Protein AF-T0YV31-F1 (afdb_monomer)

Nearest PDB structures (foldseek):
  4ohc-assembly1_D  TM=2.963E-01  e=5.142E+00  Burkholderia cenocepacia J2315

Mean predicted aligned error: 9.08 Å

Foldseek 3Di:
DCPDDDPLVVVLVVQQDPPDDPVDPDDDPFDPVDPVRVQVVQQSVLSSLVSSLVVCPPDDDDDPVVLVNVLSCLQSVQQWDQDPVRGIDGDPDGDLQRQPDPVDRQWDWADPDPVDIDIGKDKDFDADPVVRDTPDIDIHHRSDQPLPCLCVRCVVLCVLLVNDPDPDDRDPDPPDAAEDEAEQSNPDPVNVVSCVVSSHHYNYDHDDFDDPDQADGPVQWDQDPPQQWIAHVLRDIFGWDQDPVGTDTQCFPVLCPDPCQVRHDPDPRGHD

InterPro domains:
  IPR002559 Transposase IS4-like domain [PF01609] (102-201)

Secondary structure (DSSP, 8-state):
-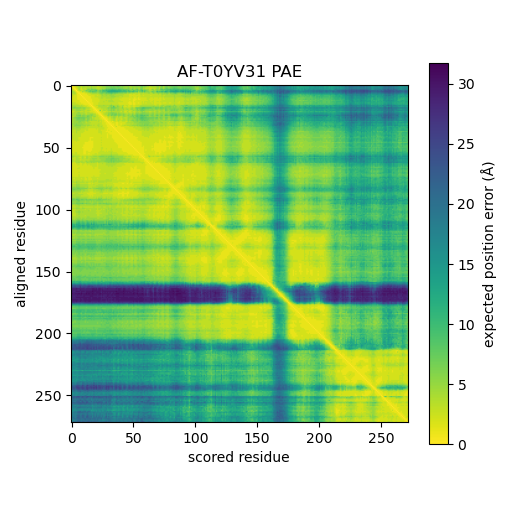TT--HHHHHHHHHT--S---TT--PPP-S-SS-HHHHHHHHHHHHHHHHHHHHHHTT----HHHHHHHHHHHHHHHHHEEE-TTS-EEE-SS--TT----SS-TT-EEEEEETTEEEEEEEEEEEE-TTT--EEEEEEEETTS-GGGGTTGGGHHHHHHTT-S---PPPP---S---EEEE-TTT--HHHHHHHHHTT-EEEEPPPPP--STTSPPGGGSEEETTTTEEE-TT--EEE-EEETTEEE---GGGGTT-TTHHHH-S-TT---

Structure (mmCIF, N/CA/C/O backbone):
data_AF-T0YV31-F1
#
_entry.id   AF-T0YV31-F1
#
loop_
_atom_site.group_PDB
_atom_site.id
_atom_site.type_symbol
_atom_site.label_atom_id
_atom_site.label_alt_id
_atom_site.label_comp_id
_atom_site.label_asym_id
_atom_site.label_entity_id
_atom_site.label_seq_id
_atom_site.pdbx_PDB_ins_code
_atom_site.Cartn_x
_atom_site.Cartn_y
_atom_site.Cartn_z
_atom_site.occupancy
_atom_site.B_iso_or_equiv
_atom_site.auth_seq_id
_atom_site.auth_comp_id
_atom_site.auth_asym_id
_atom_site.auth_atom_id
_atom_site.pdbx_PDB_model_num
ATOM 1 N N . MET A 1 1 ? -12.327 6.108 22.443 1.00 84.62 1 MET A N 1
ATOM 2 C CA . MET A 1 1 ? -12.637 6.638 23.791 1.00 84.62 1 MET A CA 1
ATOM 3 C C . MET A 1 1 ? -11.663 7.686 24.322 1.00 84.62 1 MET A C 1
ATOM 5 O O . MET A 1 1 ? -12.128 8.584 24.998 1.00 84.62 1 MET A O 1
ATOM 9 N N . LYS A 1 2 ? -10.353 7.633 24.034 1.00 85.31 2 LYS A N 1
ATOM 10 C CA . LYS A 1 2 ? -9.374 8.599 24.590 1.00 85.31 2 LYS A CA 1
ATOM 11 C C . LYS A 1 2 ? -9.388 10.010 23.980 1.00 85.31 2 LYS A C 1
ATOM 13 O O . LYS A 1 2 ? -8.787 10.907 24.548 1.00 85.31 2 LYS A O 1
ATOM 18 N N . VAL A 1 3 ? -10.003 10.169 22.810 1.00 87.06 3 VAL A N 1
ATOM 19 C CA . VAL A 1 3 ? -9.949 11.401 21.999 1.00 87.06 3 VAL A CA 1
ATOM 20 C C . VAL A 1 3 ? -11.333 11.984 21.707 1.00 87.06 3 VAL A C 1
ATOM 22 O O . VAL A 1 3 ? -11.455 12.864 20.864 1.00 87.06 3 VAL A O 1
ATOM 25 N N . VAL A 1 4 ? -12.380 11.422 22.321 1.00 85.44 4 VAL A N 1
ATOM 26 C CA . VAL A 1 4 ? -13.774 11.817 22.093 1.00 85.44 4 VAL A CA 1
ATOM 27 C C . VAL A 1 4 ? -14.337 12.349 23.401 1.00 85.44 4 VAL A C 1
ATOM 29 O O . VAL A 1 4 ? -14.264 11.659 24.420 1.00 85.44 4 VAL A O 1
ATOM 32 N N . ASP A 1 5 ? -14.965 13.521 23.330 1.00 82.00 5 ASP A N 1
ATOM 33 C CA . ASP A 1 5 ? -15.446 14.267 24.489 1.00 82.00 5 ASP A CA 1
ATOM 34 C C . ASP A 1 5 ? -16.948 14.582 24.350 1.00 82.00 5 ASP A C 1
ATOM 36 O O . ASP A 1 5 ? -17.528 14.505 23.262 1.00 82.00 5 ASP A O 1
ATOM 40 N N . GLY A 1 6 ? -17.588 14.962 25.459 1.00 86.62 6 GLY A N 1
ATOM 41 C CA . GLY A 1 6 ? -18.975 15.440 25.472 1.00 86.62 6 GLY A CA 1
ATOM 42 C C . GLY A 1 6 ? -20.006 14.407 24.998 1.00 86.62 6 GLY A C 1
ATOM 43 O O . GLY A 1 6 ? -19.853 13.207 25.226 1.00 86.62 6 GLY A O 1
ATOM 44 N N . ALA A 1 7 ? -21.060 14.885 24.328 1.00 86.62 7 ALA A N 1
ATOM 45 C CA . ALA A 1 7 ? -22.212 14.072 23.920 1.00 86.62 7 ALA A CA 1
ATOM 46 C C . ALA A 1 7 ? -21.833 12.880 23.021 1.00 86.62 7 ALA A C 1
ATOM 48 O O . ALA A 1 7 ? -22.345 11.780 23.199 1.00 86.62 7 ALA A O 1
ATOM 49 N N . VAL A 1 8 ? -20.867 13.054 22.111 1.00 87.38 8 VAL A N 1
ATOM 50 C CA . VAL A 1 8 ? -20.418 11.966 21.224 1.00 87.38 8 VAL A CA 1
ATOM 51 C C . VAL A 1 8 ? -19.756 10.840 22.024 1.00 87.38 8 VAL A C 1
ATOM 53 O O . VAL A 1 8 ? -19.911 9.669 21.690 1.00 87.38 8 VAL A O 1
ATOM 56 N N . ALA A 1 9 ? -19.046 11.162 23.109 1.00 90.81 9 ALA A N 1
ATOM 57 C CA . ALA A 1 9 ? -18.446 10.147 23.969 1.00 90.81 9 ALA A CA 1
ATOM 58 C C . ALA A 1 9 ? -19.508 9.339 24.729 1.00 90.81 9 ALA A C 1
ATOM 60 O O . ALA A 1 9 ? -19.332 8.142 24.941 1.00 90.81 9 ALA A O 1
ATOM 61 N N . GLU A 1 10 ? -20.600 9.975 25.156 1.00 91.44 10 GLU A N 1
ATOM 62 C CA . GLU A 1 10 ? -21.731 9.299 25.805 1.00 91.44 10 GLU A CA 1
ATOM 63 C C . GLU A 1 10 ? -22.467 8.380 24.829 1.00 91.44 10 GLU A C 1
ATOM 65 O O . GLU A 1 10 ? -22.689 7.212 25.141 1.00 91.44 10 GLU A O 1
ATOM 70 N N . GLU A 1 11 ? -22.747 8.872 23.623 1.00 93.50 11 GLU A N 1
ATOM 71 C CA . GLU A 1 11 ? -23.355 8.093 22.543 1.00 93.50 11 GLU A CA 1
ATOM 72 C C . GLU A 1 11 ? -22.514 6.866 22.171 1.00 93.50 11 GLU A C 1
ATOM 74 O O . GLU A 1 11 ? -23.041 5.758 22.082 1.00 93.50 11 GLU A O 1
ATOM 79 N N . LEU A 1 12 ? -21.195 7.032 22.021 1.00 93.75 12 LEU A N 1
ATOM 80 C CA . LEU A 1 12 ? -20.300 5.907 21.752 1.00 93.75 12 LEU A CA 1
ATOM 81 C C . LEU A 1 12 ? -20.275 4.906 22.907 1.00 93.75 12 LEU A C 1
ATOM 83 O O . LEU A 1 12 ? -20.236 3.709 22.661 1.00 93.75 12 LEU A O 1
ATOM 87 N N . ARG A 1 13 ? -20.294 5.357 24.169 1.00 92.88 13 ARG A N 1
ATOM 88 C CA . ARG A 1 13 ? -20.314 4.432 25.316 1.00 92.88 13 ARG A CA 1
ATOM 89 C C . ARG A 1 13 ? -21.614 3.639 25.373 1.00 92.88 13 ARG A C 1
ATOM 91 O O . ARG A 1 13 ? -21.579 2.478 25.756 1.00 92.88 13 ARG A O 1
ATOM 98 N N . ALA A 1 14 ? -22.730 4.245 24.974 1.00 94.12 14 ALA A N 1
ATOM 99 C CA . ALA A 1 14 ? -24.038 3.602 24.988 1.00 94.12 14 ALA A CA 1
ATOM 100 C C . ALA A 1 14 ? -24.157 2.427 24.001 1.00 94.12 14 ALA A C 1
ATOM 102 O O . ALA A 1 14 ? -25.005 1.562 24.203 1.00 94.12 14 ALA A O 1
ATOM 103 N N . VAL A 1 15 ? -23.321 2.382 22.955 1.00 95.62 15 VAL A N 1
ATOM 104 C CA . VAL A 1 15 ? -23.324 1.288 21.968 1.00 95.62 15 VAL A CA 1
ATOM 105 C C . VAL A 1 15 ? -22.307 0.181 22.256 1.00 95.62 15 VAL A C 1
ATOM 107 O O . VAL A 1 15 ? -22.303 -0.825 21.553 1.00 95.62 15 VAL A O 1
ATOM 110 N N . LEU A 1 16 ? -21.458 0.336 23.278 1.00 95.25 16 LEU A N 1
ATOM 111 C CA . LEU A 1 16 ? -20.516 -0.704 23.690 1.00 95.25 16 LEU A CA 1
ATOM 112 C C . LEU A 1 16 ? -21.216 -1.741 24.569 1.00 95.25 16 LEU A C 1
ATOM 114 O O . LEU A 1 16 ? -21.712 -1.416 25.648 1.00 95.25 16 LEU A O 1
ATOM 118 N N . ALA A 1 17 ? -21.216 -2.995 24.132 1.00 93.25 17 ALA A N 1
ATOM 119 C CA . ALA A 1 17 ? -21.897 -4.092 24.811 1.00 93.25 17 ALA A CA 1
ATOM 120 C C . ALA A 1 17 ? -20.941 -5.019 25.578 1.00 93.25 17 ALA A C 1
ATOM 122 O O . ALA A 1 17 ? -21.387 -5.742 26.468 1.00 93.25 17 ALA A O 1
ATOM 123 N N . SER A 1 18 ? -19.639 -5.001 25.271 1.00 89.06 18 SER A N 1
ATOM 124 C CA . SER A 1 18 ? -18.652 -5.891 25.910 1.00 89.06 18 SER A CA 1
ATOM 125 C C . SER A 1 18 ? -18.440 -5.637 27.408 1.00 89.06 18 SER A C 1
ATOM 127 O O . SER A 1 18 ? -18.001 -6.531 28.128 1.00 89.06 18 SER A O 1
ATOM 129 N N . GLY A 1 19 ? -18.724 -4.418 27.882 1.00 83.12 19 GLY A N 1
ATO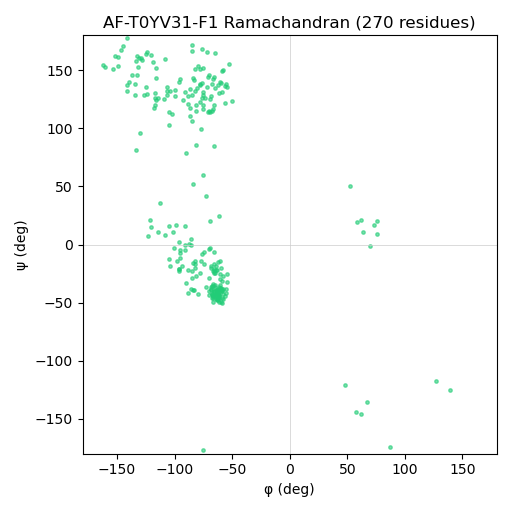M 130 C CA . GLY A 1 19 ? -18.374 -3.973 29.235 1.00 83.12 19 GLY A CA 1
ATOM 131 C C . GLY A 1 19 ? -16.890 -3.629 29.415 1.00 83.12 19 GLY A C 1
ATOM 132 O O . GLY A 1 19 ? -16.450 -3.398 30.541 1.00 83.12 19 GLY A O 1
ATOM 133 N N . ASP A 1 20 ? -16.118 -3.578 28.328 1.00 85.69 20 ASP A N 1
ATOM 134 C CA . ASP A 1 20 ? -14.692 -3.289 28.381 1.00 85.69 20 ASP A CA 1
ATOM 135 C C . ASP A 1 20 ? -14.377 -1.809 28.620 1.00 85.69 20 ASP A C 1
ATOM 137 O O . ASP A 1 20 ? -14.959 -0.900 28.022 1.00 85.69 20 ASP A O 1
ATOM 141 N N . ASP A 1 21 ? -13.369 -1.561 29.458 1.00 86.38 21 ASP A N 1
ATOM 142 C CA . ASP A 1 21 ? -12.830 -0.220 29.663 1.00 86.38 21 ASP A CA 1
ATOM 143 C C . ASP A 1 21 ? -11.845 0.156 28.545 1.00 86.38 21 ASP A C 1
ATOM 145 O O . ASP A 1 21 ? -10.624 0.030 28.673 1.00 86.38 21 ASP A O 1
ATOM 149 N N . TYR A 1 22 ? -12.381 0.672 27.439 1.00 88.12 22 TYR A N 1
ATOM 150 C CA . TYR A 1 22 ? -11.588 1.179 26.313 1.00 88.12 22 TYR A CA 1
ATOM 151 C C . TYR A 1 22 ? -10.813 2.476 26.607 1.00 88.12 22 TYR A C 1
ATOM 153 O O . TYR A 1 22 ? -10.101 2.977 25.725 1.00 88.12 22 TYR A O 1
ATOM 161 N N . ALA A 1 23 ? -10.950 3.075 27.795 1.00 85.12 23 ALA A N 1
ATOM 162 C CA . ALA A 1 23 ? -10.062 4.153 28.226 1.00 85.12 23 ALA A CA 1
ATOM 163 C C . ALA A 1 23 ? -8.745 3.597 28.797 1.00 85.12 23 ALA A C 1
ATOM 165 O O . ALA A 1 23 ? -7.700 4.246 28.676 1.00 85.12 23 ALA A O 1
ATOM 166 N N . SER A 1 24 ? -8.767 2.380 29.341 1.00 85.94 24 SER A N 1
ATOM 167 C CA . SER A 1 24 ? -7.592 1.688 29.860 1.00 85.94 24 SER A CA 1
ATOM 168 C C . SER A 1 24 ? -6.697 1.123 28.750 1.00 85.94 24 SER A C 1
ATOM 170 O O . SER A 1 24 ? -7.134 0.802 27.647 1.00 85.94 24 SER A O 1
ATOM 172 N N . SER A 1 25 ? -5.399 1.007 29.037 1.00 82.19 25 SER A N 1
ATOM 173 C CA . SER A 1 25 ? -4.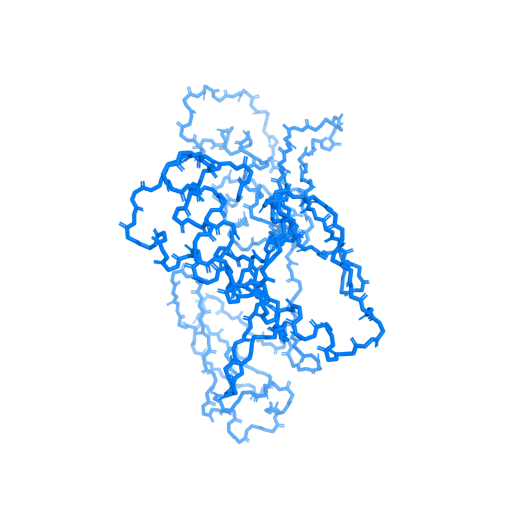430 0.256 28.222 1.00 82.19 25 SER A CA 1
ATOM 174 C C . SER A 1 25 ? -4.098 -1.115 28.818 1.00 82.19 25 SER A C 1
ATOM 176 O O . SER A 1 25 ? -3.128 -1.748 28.401 1.00 82.19 25 SER A O 1
ATOM 178 N N . ALA A 1 26 ? -4.848 -1.558 29.829 1.00 86.75 26 ALA A N 1
ATOM 179 C CA . ALA A 1 26 ? -4.653 -2.863 30.441 1.00 86.75 26 ALA A CA 1
ATOM 180 C C . ALA A 1 26 ? -4.979 -3.991 29.452 1.00 86.75 26 ALA A C 1
ATOM 182 O O . ALA A 1 26 ? -5.903 -3.899 28.643 1.00 86.75 26 ALA A O 1
ATOM 183 N N . LYS A 1 27 ? -4.219 -5.085 29.539 1.00 85.69 27 LYS A N 1
ATOM 184 C CA . LYS A 1 27 ? -4.480 -6.284 28.741 1.00 85.69 27 LYS A CA 1
ATOM 185 C C . LYS A 1 27 ? -5.804 -6.928 29.194 1.00 85.69 27 LYS A C 1
ATOM 187 O O . LYS A 1 27 ? -6.011 -7.037 30.407 1.00 85.69 27 LYS A O 1
ATOM 192 N N . PRO A 1 28 ? -6.664 -7.400 28.271 1.00 89.00 28 PRO A N 1
ATOM 193 C CA . PRO A 1 28 ? -7.861 -8.156 28.632 1.00 89.00 28 PRO A CA 1
ATOM 194 C C . PRO A 1 28 ? -7.522 -9.368 29.507 1.00 89.00 28 PRO A C 1
ATOM 196 O O . PRO A 1 28 ? -6.552 -10.086 29.239 1.00 89.00 28 PRO A O 1
ATOM 199 N N . GLN A 1 29 ? -8.315 -9.574 30.558 1.00 89.81 29 GLN A N 1
ATOM 200 C CA . GLN A 1 29 ? -8.154 -10.676 31.507 1.00 89.81 29 GLN A CA 1
ATOM 201 C C . GLN A 1 29 ? -8.971 -11.883 31.031 1.00 89.81 29 GLN A C 1
ATOM 203 O O . GLN A 1 29 ? -10.075 -12.120 31.508 1.00 89.81 29 GLN A O 1
ATOM 208 N N . ILE A 1 30 ? -8.430 -12.608 30.051 1.00 93.00 30 ILE A N 1
ATOM 209 C CA . ILE A 1 30 ? -8.977 -13.875 29.547 1.00 93.00 30 ILE A CA 1
ATOM 210 C C . ILE A 1 30 ? -7.947 -14.996 29.712 1.00 93.00 30 ILE A C 1
ATOM 212 O O . ILE A 1 30 ? -6.753 -14.718 29.867 1.00 93.00 30 ILE A O 1
ATOM 216 N N . ASP A 1 31 ? -8.399 -16.246 29.631 1.00 93.69 31 ASP A N 1
ATOM 217 C CA . ASP A 1 31 ? -7.498 -17.373 29.405 1.00 93.69 31 ASP A CA 1
ATOM 218 C C . ASP A 1 31 ? -6.968 -17.304 27.962 1.00 93.69 31 ASP A C 1
ATOM 220 O O . ASP A 1 31 ? -7.729 -17.361 26.998 1.00 93.69 31 ASP A O 1
ATOM 224 N N . TRP A 1 32 ? -5.659 -17.098 27.810 1.00 92.69 32 TRP A N 1
ATOM 225 C CA . TRP A 1 32 ? -5.018 -16.945 26.500 1.00 92.69 32 TRP A CA 1
ATOM 226 C C . TRP A 1 32 ? -4.681 -18.282 25.837 1.00 92.69 32 TRP A C 1
ATOM 228 O O . TRP A 1 32 ? -4.430 -18.299 24.627 1.00 92.69 32 TRP A O 1
ATOM 238 N N . ASP A 1 33 ? -4.684 -19.375 26.599 1.00 95.25 33 ASP A N 1
ATOM 239 C CA . ASP A 1 33 ? -4.471 -20.721 26.069 1.00 95.25 33 ASP A CA 1
ATOM 240 C C . ASP A 1 33 ? -5.787 -21.315 25.537 1.00 95.25 33 ASP A C 1
ATOM 242 O O . ASP A 1 33 ? -5.774 -22.130 24.609 1.00 95.25 33 ASP A O 1
ATOM 246 N N . ASP A 1 34 ? -6.931 -20.823 26.018 1.00 96.88 34 ASP A N 1
ATOM 247 C CA . ASP A 1 34 ? -8.252 -21.171 25.501 1.00 96.88 34 ASP A CA 1
ATOM 248 C C . ASP A 1 34 ? -8.535 -20.503 24.138 1.00 96.88 34 ASP A C 1
ATOM 250 O O . ASP A 1 34 ? -8.403 -19.292 23.935 1.00 96.88 34 ASP A O 1
ATOM 254 N N . ALA A 1 35 ? -8.892 -21.317 23.143 1.00 95.00 35 ALA A N 1
ATOM 255 C CA . ALA A 1 35 ? -9.275 -20.844 21.817 1.00 95.00 35 ALA A CA 1
ATOM 256 C C . ALA A 1 35 ? -10.660 -20.184 21.813 1.00 95.00 35 ALA A C 1
ATOM 258 O O . ALA A 1 35 ? -10.834 -19.178 21.123 1.00 95.00 35 ALA A O 1
ATOM 259 N N . GLU A 1 36 ? -11.611 -20.698 22.595 1.00 95.62 36 GLU A N 1
ATOM 260 C CA . GLU A 1 36 ? -12.973 -20.161 22.661 1.00 95.62 36 GLU A CA 1
ATOM 261 C C . GLU A 1 36 ? -12.982 -18.794 23.351 1.00 95.62 36 GLU A C 1
ATOM 263 O O . GLU A 1 36 ? -13.569 -17.850 22.823 1.00 95.62 36 GLU A O 1
ATOM 268 N N . ALA A 1 37 ? -12.244 -18.631 24.456 1.00 95.62 37 ALA A N 1
ATOM 269 C CA . ALA A 1 37 ? -12.079 -17.331 25.111 1.00 95.62 37 ALA A CA 1
ATOM 270 C C . ALA A 1 37 ? -11.454 -16.267 24.189 1.00 95.62 37 ALA A C 1
ATOM 272 O O . ALA A 1 37 ? -11.875 -15.106 24.195 1.00 95.62 37 ALA A O 1
ATOM 273 N N . ARG A 1 38 ? -10.462 -16.645 23.370 1.00 95.62 38 ARG A N 1
ATOM 274 C CA . ARG A 1 38 ? -9.857 -15.736 22.383 1.00 95.62 38 ARG A CA 1
ATOM 275 C C . ARG A 1 38 ? -10.827 -15.373 21.263 1.00 95.62 38 ARG A C 1
ATOM 277 O O . ARG A 1 38 ? -10.875 -14.204 20.886 1.00 95.62 38 ARG A O 1
ATOM 284 N N . GLU A 1 39 ? -11.588 -16.335 20.744 1.00 96.06 39 GLU A N 1
ATOM 285 C CA . GLU A 1 39 ? -12.607 -16.078 19.718 1.00 96.06 39 GLU A CA 1
ATOM 286 C C . GLU A 1 39 ? -13.706 -15.154 20.255 1.00 96.06 39 GLU A C 1
ATOM 288 O O . GLU A 1 39 ? -14.003 -14.138 19.630 1.00 96.06 39 GLU A O 1
ATOM 293 N N . ALA A 1 40 ? -14.221 -15.425 21.456 1.00 95.44 40 ALA A N 1
ATOM 294 C CA . ALA A 1 40 ? -15.224 -14.588 22.110 1.00 95.44 40 ALA A CA 1
ATOM 295 C C . ALA A 1 40 ? -14.730 -13.149 22.345 1.00 95.44 40 ALA A C 1
ATOM 297 O O . ALA A 1 40 ? -15.496 -12.199 22.181 1.00 95.44 40 ALA A O 1
ATOM 298 N N . LEU A 1 41 ? -13.448 -12.970 22.691 1.00 95.50 41 LEU A N 1
ATOM 299 C CA . LEU A 1 41 ? -12.840 -11.644 22.820 1.00 95.50 41 LEU A CA 1
ATOM 300 C C . LEU A 1 41 ? -12.744 -10.922 21.469 1.00 95.50 41 LEU A C 1
ATOM 302 O O . LEU A 1 41 ? -13.035 -9.732 21.395 1.00 95.50 41 LEU A O 1
ATOM 306 N N . VAL A 1 42 ? -12.311 -11.602 20.405 1.00 96.00 42 VAL A N 1
ATOM 307 C CA . VAL A 1 42 ? -12.238 -10.988 19.067 1.00 96.00 42 VAL A CA 1
ATOM 308 C C . VAL A 1 42 ? -13.630 -10.569 18.601 1.00 96.00 42 VAL A C 1
ATOM 310 O O . VAL A 1 42 ? -13.802 -9.435 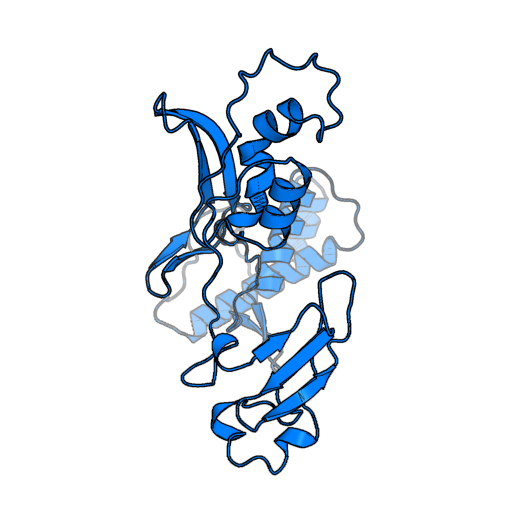18.153 1.00 96.00 42 VAL A O 1
ATOM 313 N N . ASP A 1 43 ? -14.619 -11.444 18.766 1.00 97.38 43 ASP A N 1
ATOM 314 C CA . ASP A 1 43 ? -16.000 -11.198 18.366 1.00 97.38 43 ASP A CA 1
ATOM 315 C C . ASP A 1 43 ? -16.635 -10.020 19.121 1.00 97.38 43 ASP A C 1
ATOM 317 O O . ASP A 1 43 ? -17.196 -9.114 18.499 1.00 97.38 43 ASP A O 1
ATOM 321 N N . SER A 1 44 ? -16.494 -9.966 20.450 1.00 96.50 44 SER A N 1
ATOM 322 C CA . SER A 1 44 ? -17.057 -8.872 21.252 1.00 96.50 44 SER A CA 1
ATOM 323 C C . SER A 1 44 ? -16.439 -7.516 20.900 1.00 96.50 44 SER A C 1
ATOM 325 O O . SER A 1 44 ? -17.155 -6.524 20.747 1.00 96.50 44 SER A O 1
ATOM 327 N N . ARG A 1 45 ? -15.118 -7.472 20.679 1.00 95.81 45 ARG A N 1
ATOM 328 C CA . ARG A 1 45 ? -14.394 -6.256 20.273 1.00 95.81 45 ARG A CA 1
ATOM 329 C C . ARG A 1 45 ? -14.761 -5.809 18.869 1.00 95.81 45 ARG A C 1
ATOM 331 O O . ARG A 1 45 ? -14.877 -4.608 18.625 1.00 95.81 45 ARG A O 1
ATOM 338 N N . ALA A 1 46 ? -14.948 -6.756 17.955 1.00 97.12 46 ALA A N 1
ATOM 339 C CA . ALA A 1 46 ? -15.405 -6.470 16.606 1.00 97.12 46 ALA A CA 1
ATOM 340 C C . ALA A 1 46 ? -16.796 -5.830 16.630 1.00 97.12 46 ALA A C 1
ATOM 342 O O . ALA A 1 46 ? -16.985 -4.763 16.048 1.00 97.12 46 ALA A O 1
ATOM 343 N N . LYS A 1 47 ? -17.743 -6.430 17.360 1.00 97.50 47 LYS A N 1
ATOM 344 C CA . LYS A 1 47 ? -19.120 -5.927 17.488 1.00 97.50 47 LYS A CA 1
ATOM 345 C C . LYS A 1 47 ? -19.164 -4.510 18.048 1.00 97.50 47 LYS A C 1
ATOM 347 O O . LYS A 1 47 ? -19.808 -3.648 17.458 1.00 97.50 47 LYS A O 1
ATOM 352 N N . ASP A 1 48 ? -18.416 -4.243 19.112 1.00 97.31 48 ASP A N 1
ATOM 353 C CA . ASP A 1 48 ? -18.296 -2.903 19.689 1.00 97.31 48 ASP A CA 1
ATOM 354 C C . ASP A 1 48 ? -17.692 -1.887 18.709 1.00 97.31 48 ASP A C 1
ATOM 356 O O . ASP A 1 48 ? -18.176 -0.757 18.585 1.00 97.31 48 ASP A O 1
ATOM 360 N N . ALA A 1 49 ? -16.642 -2.282 17.986 1.00 96.94 49 ALA A N 1
ATOM 361 C CA . ALA A 1 49 ? -16.013 -1.430 16.989 1.00 96.94 49 ALA A CA 1
ATOM 362 C C . ALA A 1 49 ? -16.974 -1.102 15.838 1.00 96.94 49 ALA A C 1
ATOM 364 O O . ALA A 1 49 ? -17.113 0.067 15.476 1.00 96.94 49 ALA A O 1
ATOM 365 N N . PHE A 1 50 ? -17.675 -2.100 15.295 1.00 97.75 50 PHE A N 1
ATOM 366 C CA . PHE A 1 50 ? -18.671 -1.899 14.243 1.00 97.75 50 PHE A CA 1
ATOM 367 C C . PHE A 1 50 ? -19.870 -1.080 14.726 1.00 97.75 50 PHE A C 1
ATOM 369 O O . PHE A 1 50 ? -20.341 -0.226 13.980 1.00 97.75 50 PHE A O 1
ATOM 376 N N . ALA A 1 51 ? -20.316 -1.250 15.972 1.00 97.38 51 ALA A N 1
ATOM 377 C CA . ALA A 1 51 ? -21.372 -0.427 16.559 1.00 97.38 51 ALA A CA 1
ATOM 378 C C . ALA A 1 51 ? -20.953 1.050 16.664 1.00 97.38 51 ALA A C 1
ATOM 380 O O . ALA A 1 51 ? -21.715 1.945 16.290 1.00 97.38 51 ALA A O 1
ATOM 381 N N . CYS A 1 52 ? -19.714 1.317 17.091 1.00 96.69 52 CYS A N 1
ATOM 382 C CA . CYS A 1 52 ? -19.153 2.668 17.085 1.00 96.69 52 CYS A CA 1
ATOM 383 C C . CYS A 1 52 ? -19.081 3.246 15.665 1.00 96.69 52 CYS A C 1
ATOM 385 O O . CYS A 1 52 ? -19.469 4.391 15.451 1.00 96.69 52 CYS A O 1
ATOM 387 N N . LEU A 1 53 ? -18.597 2.469 14.692 1.00 97.06 53 LEU A N 1
ATOM 388 C CA . LEU A 1 53 ? -18.497 2.910 13.298 1.00 97.06 53 LEU A CA 1
ATOM 389 C C . LEU A 1 53 ? -19.873 3.200 12.691 1.00 97.06 53 LEU A C 1
ATOM 391 O O . LEU A 1 53 ? -20.028 4.229 12.044 1.00 97.06 53 LEU A O 1
ATOM 395 N N . ALA A 1 54 ? -20.875 2.360 12.958 1.00 97.31 54 ALA A N 1
ATOM 396 C CA . ALA A 1 54 ? -22.250 2.578 12.518 1.00 97.31 54 ALA A CA 1
ATOM 397 C C . ALA A 1 54 ? -22.853 3.858 13.119 1.00 97.31 54 ALA A C 1
ATOM 399 O O . ALA A 1 54 ? -23.548 4.595 12.428 1.00 97.31 54 ALA A O 1
ATOM 400 N N . LEU A 1 55 ? -22.557 4.162 14.388 1.00 96.12 55 LEU A N 1
ATOM 401 C CA . LEU A 1 55 ? -23.005 5.401 15.029 1.00 96.12 55 LEU A CA 1
ATOM 402 C C . LEU A 1 55 ? -22.352 6.648 14.417 1.00 96.12 55 LEU A C 1
ATOM 404 O O . LEU A 1 55 ? -22.980 7.708 14.346 1.00 96.12 55 LEU A O 1
ATOM 408 N N . LEU A 1 56 ? -21.085 6.530 14.019 1.00 95.12 56 LEU A N 1
ATOM 409 C CA . LEU A 1 56 ? -20.294 7.606 13.423 1.00 95.12 56 LEU A CA 1
ATOM 410 C C . LEU A 1 56 ? -20.541 7.782 11.919 1.00 95.12 56 LEU A C 1
ATOM 412 O O . LEU A 1 56 ? -20.151 8.816 11.371 1.00 95.12 56 LEU A O 1
ATOM 416 N N . ASP A 1 57 ? -21.173 6.811 11.262 1.00 95.12 57 ASP A N 1
ATOM 417 C CA . ASP A 1 57 ? -21.437 6.846 9.829 1.00 95.12 57 ASP A CA 1
ATOM 418 C C . ASP A 1 57 ? -22.302 8.056 9.438 1.00 95.12 57 ASP A C 1
ATOM 420 O O . ASP A 1 57 ? -23.215 8.474 10.155 1.00 95.12 57 ASP A O 1
ATOM 424 N N . GLY A 1 58 ? -21.962 8.683 8.312 1.00 91.62 58 GLY A N 1
ATOM 425 C CA . GLY A 1 58 ? -22.610 9.905 7.826 1.00 91.62 58 GLY A CA 1
ATOM 426 C C . GLY A 1 58 ? -22.352 11.181 8.644 1.00 91.62 58 GLY A C 1
ATOM 427 O O . GLY A 1 58 ? -22.823 12.251 8.250 1.00 91.62 58 GLY A O 1
ATOM 428 N N . ARG A 1 59 ? -21.599 11.128 9.753 1.00 93.75 59 ARG A N 1
ATOM 429 C CA . ARG A 1 59 ? -21.250 12.323 10.539 1.00 93.75 59 ARG A CA 1
ATOM 430 C C . ARG A 1 59 ? -20.024 13.036 9.974 1.00 93.75 59 ARG A C 1
ATOM 432 O O . ARG A 1 59 ? -19.035 12.415 9.592 1.00 93.75 59 ARG A O 1
ATOM 439 N N . THR A 1 60 ? -20.033 14.366 10.028 1.00 92.75 60 THR A N 1
ATOM 440 C CA . THR A 1 60 ? -18.834 15.169 9.754 1.00 92.75 60 THR A CA 1
ATOM 441 C C . THR A 1 60 ? -17.901 15.125 10.960 1.00 92.75 60 THR A C 1
ATOM 443 O O . THR A 1 60 ? -18.100 15.842 11.940 1.00 92.75 60 THR A O 1
ATOM 446 N N . LEU A 1 61 ? -16.877 14.277 10.889 1.00 92.62 61 LEU A N 1
ATOM 447 C CA . LEU A 1 61 ? -15.836 14.175 11.910 1.00 92.62 61 LEU A CA 1
ATOM 448 C C . LEU A 1 61 ? -14.622 15.023 11.525 1.00 92.62 61 LEU A C 1
ATOM 450 O O . LEU A 1 61 ? -14.211 15.045 10.365 1.00 92.62 61 LEU A O 1
ATOM 454 N N . THR A 1 62 ? -13.992 15.660 12.509 1.00 91.88 62 THR A N 1
ATOM 455 C CA . THR A 1 62 ? -12.757 16.433 12.317 1.00 91.88 62 THR A CA 1
ATOM 456 C C . THR A 1 62 ? -11.693 16.055 13.348 1.00 91.88 62 THR A C 1
ATOM 458 O O . THR A 1 62 ? -11.986 15.453 14.385 1.00 91.88 62 THR A O 1
ATOM 461 N N . GLY A 1 63 ? -10.435 16.376 13.035 1.00 93.62 63 GLY A N 1
ATOM 462 C CA . GLY A 1 63 ? -9.306 16.215 13.951 1.00 93.62 63 GLY A CA 1
ATOM 463 C C . GLY A 1 63 ? -9.099 14.777 14.464 1.00 93.62 63 GLY A C 1
ATOM 464 O O . GLY A 1 63 ? -9.350 13.818 13.723 1.00 93.62 63 GLY A O 1
ATOM 465 N N . PRO A 1 64 ? -8.679 14.613 15.735 1.00 92.88 64 PRO A N 1
ATOM 466 C CA . PRO A 1 64 ? -8.326 13.313 16.313 1.00 92.88 64 PRO A CA 1
ATOM 467 C C . PRO A 1 64 ? -9.449 12.268 16.293 1.00 92.88 64 PRO A C 1
ATOM 469 O O . PRO A 1 64 ? -9.183 11.075 16.159 1.00 92.88 64 PRO A O 1
ATOM 472 N N . VAL A 1 65 ? -10.717 12.687 16.394 1.00 92.81 65 VAL A N 1
ATOM 473 C CA . VAL A 1 65 ? -11.867 11.767 16.339 1.00 92.81 65 VAL A CA 1
ATOM 474 C C . VAL A 1 65 ? -12.001 11.151 14.950 1.00 92.81 65 VAL A C 1
ATOM 476 O O . VAL A 1 65 ? -12.216 9.947 14.827 1.00 92.81 65 VAL A O 1
ATOM 479 N N . ALA A 1 66 ? -11.832 11.960 13.901 1.00 94.19 66 ALA A N 1
ATOM 480 C CA . ALA A 1 66 ? -11.888 11.484 12.523 1.00 94.19 66 ALA A CA 1
ATOM 481 C C . ALA A 1 66 ? -10.733 10.524 12.209 1.00 94.19 66 ALA A C 1
ATOM 483 O O . ALA A 1 66 ? -10.930 9.514 11.537 1.00 94.19 66 ALA A O 1
ATOM 484 N N . GLU A 1 67 ? -9.532 10.824 12.708 1.00 94.31 67 GLU A N 1
ATOM 485 C CA . GLU A 1 67 ? -8.360 9.952 12.576 1.00 94.31 67 GLU A CA 1
ATOM 486 C C . GLU A 1 67 ? -8.567 8.616 13.287 1.00 94.31 67 GLU A C 1
ATOM 488 O O . GLU A 1 67 ? -8.365 7.565 12.678 1.00 94.31 67 GLU A O 1
ATOM 493 N N . ALA A 1 68 ? -9.050 8.639 14.532 1.00 94.75 68 ALA A N 1
ATOM 494 C CA . ALA A 1 68 ? -9.344 7.431 15.293 1.00 94.75 68 ALA A CA 1
ATOM 495 C C . ALA A 1 68 ? -10.453 6.587 14.644 1.00 94.75 68 ALA A C 1
ATOM 497 O O . ALA A 1 68 ? -10.328 5.366 14.593 1.00 94.75 68 ALA A O 1
ATOM 498 N N . ALA A 1 69 ? -11.506 7.217 14.114 1.00 95.62 69 ALA A N 1
ATOM 499 C CA . ALA A 1 69 ? -12.577 6.520 13.402 1.00 95.62 69 ALA A CA 1
ATOM 500 C C . ALA A 1 69 ? -12.067 5.856 12.112 1.00 95.62 69 ALA A C 1
ATOM 502 O O . ALA A 1 69 ? -12.351 4.683 11.873 1.00 95.62 69 ALA A O 1
ATOM 503 N N . ARG A 1 70 ? -11.251 6.565 11.313 1.00 95.75 70 ARG A N 1
ATOM 504 C CA . ARG A 1 70 ? -10.608 5.994 10.116 1.00 95.75 70 ARG A CA 1
ATOM 505 C C . ARG A 1 70 ? -9.690 4.831 10.469 1.00 95.75 70 ARG A C 1
ATOM 507 O O . ARG A 1 70 ? -9.724 3.806 9.793 1.00 95.75 70 ARG A O 1
ATOM 514 N N . LEU A 1 71 ? -8.888 4.973 11.522 1.00 96.06 71 LEU A N 1
ATOM 515 C CA . LEU A 1 71 ? -7.990 3.918 11.979 1.00 96.06 71 LEU A CA 1
ATOM 516 C C . LEU A 1 71 ? -8.769 2.693 12.468 1.00 96.06 71 LEU A C 1
ATOM 518 O O . LEU A 1 71 ? -8.424 1.577 12.089 1.00 96.06 71 LEU A O 1
ATOM 522 N N . LEU A 1 72 ? -9.843 2.894 13.238 1.00 96.25 72 LEU A N 1
ATOM 523 C CA . LEU A 1 72 ? -10.722 1.816 13.690 1.00 96.25 72 LEU A CA 1
ATOM 524 C C . LEU A 1 72 ? -11.323 1.064 12.499 1.00 96.25 72 LEU A C 1
ATOM 526 O O . LEU A 1 72 ? -11.180 -0.151 12.436 1.00 96.25 72 LEU A O 1
ATOM 530 N N . ALA A 1 73 ? -11.902 1.785 11.533 1.00 96.62 73 ALA A N 1
ATOM 531 C CA . ALA A 1 73 ? -12.456 1.203 10.309 1.00 96.62 73 ALA A CA 1
ATOM 532 C C . ALA A 1 73 ? -11.405 0.451 9.481 1.00 96.62 73 ALA A C 1
ATOM 534 O O . ALA A 1 73 ? -11.690 -0.600 8.911 1.00 96.62 73 ALA A O 1
ATOM 535 N N . THR A 1 74 ? -10.181 0.980 9.423 1.00 96.38 74 THR A N 1
ATOM 536 C CA . THR A 1 74 ? -9.077 0.355 8.686 1.00 96.38 74 THR A CA 1
ATOM 537 C C . THR A 1 74 ? -8.673 -0.962 9.336 1.00 96.38 74 THR A C 1
ATOM 539 O O . THR A 1 74 ? -8.601 -1.979 8.652 1.00 96.38 74 THR A O 1
ATOM 542 N N . VAL A 1 75 ? -8.450 -0.967 10.654 1.00 95.56 75 VAL A N 1
ATOM 543 C CA . VAL A 1 75 ? -8.019 -2.163 11.391 1.00 95.56 75 VAL A CA 1
ATOM 544 C C . VAL A 1 75 ? -9.110 -3.232 11.393 1.00 95.56 75 VAL A C 1
ATOM 546 O O . VAL A 1 75 ? -8.822 -4.392 11.113 1.00 95.56 75 VAL A O 1
ATOM 549 N N . THR A 1 76 ? -10.373 -2.868 11.629 1.00 95.88 76 THR A N 1
ATOM 550 C CA . THR A 1 76 ? -11.462 -3.854 11.589 1.00 95.88 76 THR A CA 1
ATOM 551 C C . THR A 1 76 ? -11.687 -4.397 10.181 1.00 95.88 76 THR A C 1
ATOM 553 O O . THR A 1 76 ? -11.809 -5.606 10.015 1.00 95.88 76 THR A O 1
ATOM 556 N N . GLY A 1 77 ? -11.677 -3.546 9.152 1.00 95.12 77 GLY A N 1
ATOM 557 C CA . GLY A 1 77 ? -11.896 -3.972 7.768 1.00 95.12 77 GLY A CA 1
ATOM 558 C C . GLY A 1 77 ? -10.752 -4.797 7.167 1.00 95.12 77 GLY A C 1
ATOM 559 O O . GLY A 1 77 ? -10.986 -5.633 6.287 1.00 95.12 77 GLY A O 1
ATOM 560 N N . GLN A 1 78 ? -9.513 -4.576 7.618 1.00 95.50 78 GLN A N 1
ATOM 561 C CA . GLN A 1 78 ? -8.346 -5.301 7.109 1.00 95.50 78 GLN A CA 1
ATOM 562 C C . GLN A 1 78 ? -8.119 -6.643 7.825 1.00 95.50 78 GLN A C 1
ATOM 564 O O . GLN A 1 78 ? -7.706 -7.599 7.168 1.00 95.50 78 GLN A O 1
ATOM 569 N N . ASP A 1 79 ? -8.348 -6.704 9.145 1.00 95.19 79 ASP A N 1
ATOM 570 C CA . ASP A 1 79 ? -7.908 -7.821 9.993 1.00 95.19 79 ASP A CA 1
ATOM 571 C C . ASP A 1 79 ? -9.053 -8.759 10.400 1.00 95.19 79 ASP A C 1
ATOM 573 O O . ASP A 1 79 ? -8.776 -9.849 10.899 1.00 95.19 79 ASP A O 1
ATOM 577 N N . LEU A 1 80 ? -10.320 -8.379 10.192 1.00 96.75 80 LEU A N 1
ATOM 578 C CA . LEU A 1 80 ? -11.477 -9.183 10.591 1.00 96.75 80 LEU A CA 1
ATOM 579 C C . LEU A 1 80 ? -12.306 -9.654 9.393 1.00 96.75 80 LEU A C 1
ATOM 581 O O . LEU A 1 80 ? -12.358 -9.017 8.337 1.00 96.75 80 LEU A O 1
ATOM 585 N N . GLU A 1 81 ? -12.970 -10.788 9.578 1.00 96.44 81 GLU A N 1
ATOM 586 C CA . GLU A 1 81 ? -14.005 -11.316 8.693 1.00 96.44 81 GLU A CA 1
ATOM 587 C C . GLU A 1 81 ? -15.177 -11.847 9.523 1.00 96.44 81 GLU A C 1
ATOM 589 O O . GLU A 1 81 ? -14.982 -12.357 10.627 1.00 96.44 81 GLU A O 1
ATOM 594 N N . GLU A 1 82 ? -16.393 -11.706 9.002 1.00 97.00 82 GLU A N 1
ATOM 595 C CA . GLU A 1 82 ? -17.599 -12.253 9.623 1.00 97.00 82 GLU A CA 1
ATOM 596 C C . GLU A 1 82 ? -17.881 -13.641 9.042 1.00 97.00 82 GLU A C 1
ATOM 598 O O . GLU A 1 82 ? -17.967 -13.815 7.822 1.00 97.00 82 GLU A O 1
ATOM 603 N N . GLY A 1 83 ? -17.994 -14.644 9.913 1.00 94.50 83 GLY A N 1
ATOM 604 C CA . GLY A 1 83 ? -18.414 -15.983 9.520 1.00 94.50 83 GLY A CA 1
ATOM 605 C C . GLY A 1 83 ? -19.900 -16.036 9.162 1.00 94.50 83 GLY A C 1
ATOM 606 O O . GLY A 1 83 ? -20.686 -15.158 9.509 1.00 94.50 83 GLY A O 1
ATOM 607 N N . SER A 1 84 ? -20.332 -17.118 8.509 1.00 95.25 84 SER A N 1
ATOM 608 C CA . SER A 1 84 ? -21.758 -17.348 8.218 1.00 95.25 84 SER A CA 1
ATOM 609 C C . SER A 1 84 ? -22.630 -17.495 9.474 1.00 95.25 84 SER A C 1
ATOM 611 O O . SER A 1 84 ? -23.853 -17.464 9.386 1.00 95.25 84 SER A O 1
ATOM 613 N N . ASP A 1 85 ? -21.999 -17.709 10.625 1.00 95.19 85 ASP A N 1
ATOM 614 C CA . ASP A 1 85 ? -22.589 -17.766 11.960 1.00 95.19 85 ASP A CA 1
ATOM 615 C C . ASP A 1 85 ? -22.739 -16.383 12.623 1.00 95.19 85 ASP A C 1
ATOM 617 O O . ASP A 1 85 ? -23.244 -16.302 13.742 1.00 95.19 85 ASP A O 1
ATOM 621 N N . GLY A 1 86 ? -22.323 -15.301 11.954 1.00 94.56 86 GLY A N 1
ATOM 622 C CA . GLY A 1 86 ? -22.347 -13.939 12.498 1.00 94.56 86 GLY A CA 1
ATOM 623 C C . GLY A 1 86 ? -21.275 -13.681 13.562 1.00 94.56 86 GLY A C 1
ATOM 624 O O . GLY A 1 86 ? -21.394 -12.739 14.348 1.00 94.56 86 GLY A O 1
ATOM 625 N N . VAL A 1 87 ? -20.257 -14.548 13.634 1.00 96.81 87 VAL A N 1
ATOM 626 C CA . VAL A 1 87 ? -19.122 -14.418 14.556 1.00 96.81 87 VAL A CA 1
ATOM 627 C C . VAL A 1 87 ? -17.937 -13.821 13.810 1.00 96.81 87 VAL A C 1
ATOM 629 O O . VAL A 1 87 ? -17.519 -14.339 12.767 1.00 96.81 87 VAL A O 1
ATOM 632 N N . PHE A 1 88 ? -17.364 -12.750 14.355 1.00 97.56 88 PHE A N 1
ATOM 633 C CA . PHE A 1 88 ? -16.162 -12.140 13.794 1.00 97.56 88 PHE A CA 1
ATOM 634 C C . PHE A 1 88 ? -14.903 -12.902 14.202 1.00 97.56 88 PHE A C 1
ATOM 636 O O . PHE A 1 88 ? -14.697 -13.234 15.369 1.00 97.56 88 PHE A O 1
ATOM 643 N N . ARG A 1 89 ? -14.018 -13.136 13.232 1.00 96.88 89 ARG A N 1
ATOM 644 C CA . ARG A 1 89 ? -12.735 -13.823 13.418 1.00 96.88 89 ARG A CA 1
ATOM 645 C C . ARG A 1 89 ? -11.607 -13.048 12.754 1.00 96.88 89 ARG A C 1
ATOM 647 O O . ARG A 1 89 ? -11.841 -12.208 11.889 1.00 96.88 89 ARG A O 1
ATOM 654 N N . ILE A 1 90 ? -10.370 -13.350 13.152 1.00 96.00 90 ILE A N 1
ATOM 655 C CA . ILE A 1 90 ? -9.183 -12.815 12.476 1.00 96.00 90 ILE A CA 1
ATOM 656 C C . ILE A 1 90 ? -9.132 -13.396 11.064 1.00 96.00 90 ILE A C 1
ATOM 658 O O . ILE A 1 90 ? -9.037 -14.615 10.890 1.00 96.00 90 ILE A O 1
ATOM 662 N N . ALA A 1 91 ? -9.163 -12.519 10.068 1.00 94.94 91 ALA A N 1
ATOM 663 C CA . ALA A 1 91 ? -9.151 -12.905 8.672 1.00 94.94 91 ALA A CA 1
ATOM 664 C C . ALA A 1 91 ? -7.829 -13.591 8.307 1.00 94.94 91 ALA A C 1
ATOM 666 O O . ALA A 1 91 ? -6.738 -13.108 8.621 1.00 94.94 91 ALA A O 1
ATOM 667 N N . ARG A 1 92 ? -7.898 -14.709 7.576 1.00 93.75 92 ARG A N 1
ATOM 668 C CA . ARG A 1 92 ? -6.703 -15.439 7.106 1.00 93.75 92 ARG A CA 1
ATOM 669 C C . ARG A 1 92 ? -6.144 -14.853 5.807 1.00 93.75 92 ARG A C 1
ATOM 671 O O . ARG A 1 92 ? -5.942 -15.561 4.822 1.00 93.75 92 ARG A O 1
ATOM 678 N N . ARG A 1 93 ? -5.905 -13.542 5.802 1.00 90.94 93 ARG A N 1
ATOM 679 C CA . ARG A 1 93 ? -5.362 -12.777 4.670 1.00 90.94 93 ARG A CA 1
ATOM 680 C C . ARG A 1 93 ? -4.538 -11.594 5.166 1.00 90.94 93 ARG A C 1
ATOM 682 O O . ARG A 1 93 ? -4.689 -11.156 6.298 1.00 90.94 93 ARG A O 1
ATOM 689 N N . VAL A 1 94 ? -3.690 -11.057 4.293 1.00 89.44 94 VAL A N 1
ATOM 690 C CA . VAL A 1 94 ? -2.911 -9.843 4.566 1.00 89.44 94 VAL A CA 1
ATOM 691 C C . VAL A 1 94 ? -3.334 -8.769 3.572 1.00 89.44 94 VAL A C 1
ATOM 693 O O . VAL A 1 94 ? -3.231 -8.969 2.361 1.00 89.44 94 VAL A O 1
ATOM 696 N N . ALA A 1 95 ? -3.837 -7.639 4.070 1.00 91.62 95 ALA A N 1
ATOM 697 C CA . ALA A 1 95 ? -4.160 -6.494 3.225 1.00 91.62 95 ALA A CA 1
ATOM 698 C C . ALA A 1 95 ? -2.881 -5.883 2.621 1.00 91.62 95 ALA A C 1
ATOM 700 O O . ALA A 1 95 ? -1.851 -5.798 3.287 1.00 91.62 95 ALA A O 1
ATOM 701 N N . LYS A 1 96 ? -2.946 -5.428 1.363 1.00 86.88 96 LYS A N 1
ATOM 702 C CA . LYS A 1 96 ? -1.792 -4.869 0.630 1.00 86.88 96 LYS A CA 1
ATOM 703 C C . LYS A 1 96 ? -1.114 -3.709 1.372 1.00 86.88 96 LYS A C 1
ATOM 705 O O . LYS A 1 96 ? 0.111 -3.651 1.440 1.00 86.88 96 LYS A O 1
ATOM 710 N N . ASP A 1 97 ? -1.919 -2.827 1.954 1.00 90.19 97 ASP A N 1
ATOM 711 C CA . ASP A 1 97 ? -1.474 -1.642 2.692 1.00 90.19 97 ASP A CA 1
ATOM 712 C C . ASP A 1 97 ? -1.796 -1.760 4.183 1.00 90.19 97 ASP A C 1
ATOM 714 O O . ASP A 1 97 ? -2.146 -0.771 4.828 1.00 90.19 97 ASP A O 1
ATOM 718 N N . ARG A 1 98 ? -1.696 -2.989 4.715 1.00 94.50 98 ARG A N 1
ATOM 719 C CA . ARG A 1 98 ? -2.054 -3.316 6.096 1.00 94.50 98 ARG A CA 1
ATOM 720 C C . ARG A 1 98 ? -1.391 -2.355 7.081 1.00 94.50 98 ARG A C 1
ATOM 722 O O . ARG A 1 98 ? -0.165 -2.269 7.139 1.00 94.50 98 ARG A O 1
ATOM 729 N N . VAL A 1 99 ? -2.200 -1.690 7.898 1.00 95.69 99 VAL A N 1
ATOM 730 C CA . VAL A 1 99 ? -1.736 -0.889 9.031 1.00 95.69 99 VAL A CA 1
ATOM 731 C C . VAL A 1 99 ? -1.326 -1.838 10.149 1.00 95.69 99 VAL A C 1
ATOM 733 O O . VAL A 1 99 ? -2.151 -2.587 10.666 1.00 95.69 99 VAL A O 1
ATOM 736 N N . ILE A 1 100 ? -0.046 -1.816 10.513 1.00 94.56 100 ILE A N 1
ATOM 737 C CA . ILE A 1 100 ? 0.530 -2.758 11.487 1.00 94.56 100 ILE A CA 1
ATOM 738 C C . ILE A 1 100 ? 0.631 -2.174 12.900 1.00 94.56 100 ILE A C 1
ATOM 740 O O . ILE A 1 100 ? 0.850 -2.908 13.859 1.00 94.56 100 ILE A O 1
ATOM 744 N N . SER A 1 101 ? 0.477 -0.855 13.028 1.00 93.94 101 SER A N 1
ATOM 745 C CA . SER A 1 101 ? 0.602 -0.126 14.282 1.00 93.94 101 SER A CA 1
ATOM 746 C C . SER A 1 101 ? -0.448 0.974 14.358 1.00 93.94 101 SER A C 1
ATOM 748 O O . SER A 1 101 ? -0.626 1.755 13.427 1.00 93.94 101 SER A O 1
ATOM 750 N N . THR A 1 102 ? -1.139 1.055 15.493 1.00 91.56 102 THR A N 1
ATOM 751 C CA . THR A 1 102 ? -2.117 2.118 15.759 1.00 91.56 102 THR A CA 1
ATOM 752 C C . THR A 1 102 ? -1.469 3.411 16.250 1.00 91.56 102 THR A C 1
ATOM 754 O O . THR A 1 102 ? -2.122 4.448 16.260 1.00 91.56 102 THR A O 1
ATOM 757 N N . VAL A 1 103 ? -0.211 3.350 16.699 1.00 91.19 103 VAL A N 1
ATOM 758 C CA . VAL A 1 103 ? 0.566 4.521 17.145 1.00 91.19 103 VAL A CA 1
ATOM 759 C C . VAL A 1 103 ? 1.465 5.070 16.043 1.00 91.19 103 VAL A C 1
ATOM 761 O O . VAL A 1 103 ? 1.843 6.233 16.091 1.00 91.19 103 VAL A O 1
ATOM 764 N N . ASP A 1 104 ? 1.765 4.243 15.041 1.00 94.50 104 ASP A N 1
ATOM 765 C CA . ASP A 1 104 ? 2.469 4.631 13.825 1.00 94.50 104 ASP A CA 1
ATOM 766 C C . ASP A 1 104 ? 1.740 4.059 12.590 1.00 94.50 104 ASP A C 1
ATOM 768 O O . ASP A 1 104 ? 2.114 3.003 12.068 1.00 94.50 104 ASP A O 1
ATOM 772 N N . PRO A 1 105 ? 0.668 4.730 12.120 1.00 94.06 105 PRO A N 1
ATOM 773 C CA . PRO A 1 105 ? -0.151 4.230 11.019 1.00 94.06 105 PRO A CA 1
ATOM 774 C C . PRO A 1 105 ? 0.527 4.261 9.648 1.00 94.06 105 PRO A C 1
ATOM 776 O O . PRO A 1 105 ? -0.090 3.820 8.677 1.00 94.06 105 PRO A O 1
ATOM 779 N N . GLN A 1 106 ? 1.745 4.798 9.527 1.00 93.81 106 GLN A N 1
ATOM 780 C CA . GLN A 1 106 ? 2.504 4.855 8.273 1.00 93.81 106 GLN A CA 1
ATOM 781 C C . GLN A 1 106 ? 3.504 3.695 8.138 1.00 93.81 106 GLN A C 1
ATOM 783 O O . GLN A 1 106 ? 3.827 3.309 7.015 1.00 93.81 106 GLN A O 1
ATOM 788 N N . ALA A 1 107 ? 3.905 3.059 9.243 1.00 96.00 107 ALA A N 1
ATOM 789 C CA . ALA A 1 107 ? 4.723 1.850 9.217 1.00 96.00 107 ALA A CA 1
ATOM 790 C C . ALA A 1 107 ? 4.020 0.700 8.473 1.00 96.00 107 ALA A C 1
ATOM 792 O O . ALA A 1 107 ? 2.809 0.484 8.609 1.00 96.00 107 ALA A O 1
ATOM 793 N N . ARG A 1 108 ? 4.775 -0.063 7.677 1.00 96.00 108 ARG A N 1
ATOM 794 C CA . ARG A 1 108 ? 4.262 -1.210 6.906 1.00 96.00 108 ARG A CA 1
ATOM 795 C C . ARG A 1 108 ? 5.178 -2.419 7.049 1.00 96.00 108 ARG A C 1
ATOM 797 O O . ARG A 1 108 ? 6.358 -2.278 7.365 1.00 96.00 108 ARG A O 1
ATOM 804 N N . HIS A 1 109 ? 4.629 -3.606 6.795 1.00 94.19 109 HIS A N 1
ATOM 805 C CA . HIS A 1 109 ? 5.444 -4.804 6.609 1.00 94.19 109 HIS A CA 1
ATOM 806 C C . HIS A 1 109 ? 6.239 -4.677 5.310 1.00 94.19 109 HIS A C 1
ATOM 808 O O . HIS A 1 109 ? 5.675 -4.417 4.247 1.00 94.19 109 HIS A O 1
ATOM 814 N N . GLY A 1 110 ? 7.547 -4.877 5.402 1.00 92.75 110 GLY A N 1
ATOM 815 C CA . GLY A 1 110 ? 8.465 -4.917 4.278 1.00 92.75 110 GLY A CA 1
ATOM 816 C C . GLY A 1 110 ? 9.255 -6.215 4.235 1.00 92.75 110 GLY A C 1
ATOM 817 O O . GLY A 1 110 ? 9.318 -6.975 5.200 1.00 92.75 110 GLY A O 1
ATOM 818 N N . HIS A 1 111 ? 9.894 -6.466 3.096 1.00 89.00 111 HIS A N 1
ATOM 819 C CA . HIS A 1 111 ? 10.768 -7.617 2.900 1.00 89.00 111 HIS A CA 1
ATOM 820 C C . HIS A 1 111 ? 12.135 -7.165 2.403 1.00 89.00 111 HIS A C 1
ATOM 822 O O . HIS A 1 111 ? 12.236 -6.454 1.408 1.00 89.00 111 HIS A O 1
ATOM 828 N N . LYS A 1 112 ? 13.193 -7.628 3.077 1.00 84.44 112 LYS A N 1
ATOM 829 C CA . LYS A 1 112 ? 14.561 -7.571 2.545 1.00 84.44 112 LYS A CA 1
ATOM 830 C C . LYS A 1 112 ? 14.828 -8.764 1.630 1.00 84.44 112 LYS A C 1
ATOM 832 O O . LYS A 1 112 ? 15.494 -8.640 0.611 1.00 84.44 112 LYS A O 1
ATOM 837 N N . THR A 1 113 ? 14.314 -9.929 2.016 1.00 82.38 113 THR A N 1
ATOM 838 C CA . THR A 1 113 ? 14.287 -11.156 1.211 1.00 82.38 113 THR A CA 1
ATOM 839 C C . THR A 1 113 ? 12.992 -11.918 1.498 1.00 82.38 113 THR A C 1
ATOM 841 O O . THR A 1 113 ? 12.282 -11.603 2.456 1.00 82.38 113 THR A O 1
ATOM 844 N N . ALA A 1 114 ? 12.705 -12.969 0.723 1.00 79.00 114 ALA A N 1
ATOM 845 C CA . ALA A 1 114 ? 11.561 -13.849 0.985 1.00 79.00 114 ALA A CA 1
ATOM 846 C C . ALA A 1 114 ? 11.566 -14.435 2.414 1.00 79.00 114 ALA A C 1
ATOM 848 O O . ALA A 1 114 ? 10.510 -14.624 3.002 1.00 79.00 114 ALA A O 1
ATOM 849 N N . ALA A 1 115 ? 12.752 -14.672 2.989 1.00 83.69 115 ALA A N 1
ATOM 850 C CA . ALA A 1 115 ? 12.917 -15.225 4.335 1.00 83.69 115 ALA A CA 1
ATOM 851 C C . ALA A 1 115 ? 13.123 -14.161 5.431 1.00 83.69 115 ALA A C 1
ATOM 853 O O . ALA A 1 115 ? 13.170 -14.504 6.610 1.00 83.69 115 ALA A O 1
ATOM 854 N N . ARG A 1 116 ? 13.287 -12.881 5.071 1.00 89.06 116 ARG A N 1
ATOM 855 C CA . ARG A 1 116 ? 13.580 -11.802 6.023 1.00 89.06 116 ARG A CA 1
ATOM 856 C C . ARG A 1 116 ? 12.638 -10.622 5.816 1.00 89.06 116 ARG A C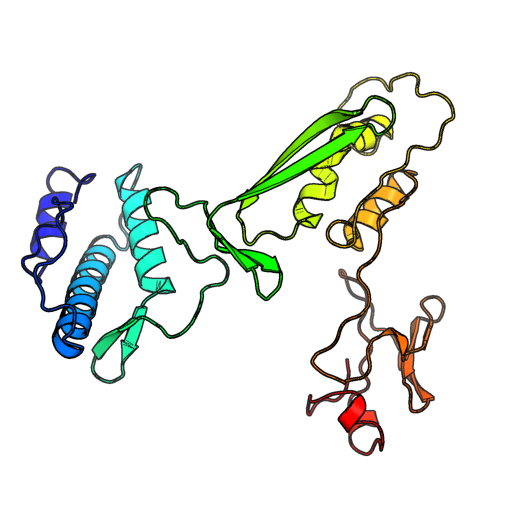 1
ATOM 858 O O . ARG A 1 116 ? 12.893 -9.759 4.972 1.00 89.06 116 ARG A O 1
ATOM 865 N N . GLY A 1 117 ? 11.579 -10.602 6.619 1.00 92.00 117 GLY A N 1
ATOM 866 C CA . GLY A 1 117 ? 10.674 -9.464 6.771 1.00 92.00 117 GLY A CA 1
ATOM 867 C C . GLY A 1 117 ? 11.177 -8.436 7.789 1.00 92.00 117 GLY A C 1
ATOM 868 O O . GLY A 1 117 ? 12.112 -8.708 8.550 1.00 92.00 117 GLY A O 1
ATOM 869 N N . PHE A 1 118 ? 10.565 -7.257 7.782 1.00 94.31 118 PHE A N 1
ATOM 870 C CA . PHE A 1 118 ? 10.722 -6.213 8.794 1.00 94.31 118 PHE A CA 1
ATOM 871 C C . PHE A 1 118 ? 9.454 -5.354 8.880 1.00 94.31 118 PHE A C 1
ATOM 873 O O . PHE A 1 118 ? 8.665 -5.313 7.937 1.00 94.31 118 PHE A O 1
ATOM 880 N N . ASP A 1 119 ? 9.316 -4.621 9.982 1.00 95.69 119 ASP A N 1
ATOM 881 C CA . ASP A 1 119 ? 8.196 -3.719 10.247 1.00 95.69 119 ASP A CA 1
ATOM 882 C C . ASP A 1 119 ? 8.729 -2.292 10.328 1.00 95.69 119 ASP A C 1
ATOM 884 O O . ASP A 1 119 ? 9.643 -2.024 11.109 1.00 95.69 119 ASP A O 1
ATOM 888 N N . GLY A 1 120 ? 8.193 -1.383 9.514 1.00 95.88 120 GLY A N 1
ATOM 889 C CA . GLY A 1 120 ? 8.587 0.024 9.542 1.00 95.88 120 GLY A CA 1
ATOM 890 C C . GLY A 1 120 ? 8.716 0.636 8.155 1.00 95.88 120 GLY A C 1
ATOM 891 O O . GLY A 1 120 ? 7.769 0.606 7.364 1.00 95.88 120 GLY A O 1
ATOM 892 N N . TYR A 1 121 ? 9.893 1.204 7.893 1.00 96.50 121 TYR A N 1
ATOM 893 C CA . TYR A 1 121 ? 10.190 2.060 6.748 1.00 96.50 121 TYR A CA 1
ATOM 894 C C . TYR A 1 121 ? 11.447 1.606 6.012 1.00 96.50 121 TYR A C 1
ATOM 896 O O . TYR A 1 121 ? 12.301 0.914 6.572 1.00 96.50 121 TYR A O 1
ATOM 904 N N . LYS A 1 122 ? 11.576 2.046 4.764 1.00 95.69 122 LYS A N 1
ATOM 905 C CA . LYS A 1 122 ? 12.802 1.965 3.976 1.00 95.69 122 LYS A CA 1
ATOM 906 C C . LYS A 1 122 ? 13.418 3.351 3.876 1.00 95.69 122 LYS A C 1
ATOM 908 O O . LYS A 1 122 ? 12.738 4.308 3.521 1.00 95.69 122 LYS A O 1
ATOM 913 N N . GLY A 1 123 ? 14.702 3.439 4.200 1.00 96.38 123 GLY A N 1
ATOM 914 C CA . GLY A 1 123 ? 15.516 4.610 3.902 1.00 96.38 123 GLY A CA 1
ATOM 915 C C . GLY A 1 123 ? 16.184 4.432 2.546 1.00 96.38 123 GLY A C 1
ATOM 916 O O . GLY A 1 123 ? 16.783 3.387 2.285 1.00 96.38 123 GLY A O 1
ATOM 917 N N . HIS A 1 124 ? 16.083 5.455 1.712 1.00 97.38 124 HIS A N 1
ATOM 918 C CA . HIS A 1 124 ? 16.709 5.547 0.404 1.00 97.38 124 HIS A CA 1
ATOM 919 C C . HIS A 1 124 ? 17.702 6.706 0.423 1.00 97.38 124 HIS A C 1
ATOM 921 O O . HIS A 1 124 ? 17.437 7.725 1.061 1.00 97.38 124 HIS A O 1
ATOM 927 N N . ALA A 1 125 ? 18.835 6.551 -0.256 1.00 97.12 125 ALA A N 1
ATOM 928 C CA . ALA A 1 125 ? 19.854 7.586 -0.343 1.00 97.12 125 ALA A CA 1
ATOM 929 C C . ALA A 1 125 ? 20.465 7.612 -1.745 1.00 97.12 125 ALA A C 1
ATOM 931 O O . ALA A 1 125 ? 20.774 6.553 -2.297 1.00 97.12 125 ALA A O 1
ATOM 932 N N . ALA A 1 126 ? 20.653 8.816 -2.276 1.00 97.12 126 ALA A N 1
ATOM 933 C CA . ALA A 1 126 ? 21.543 9.083 -3.394 1.00 97.12 126 ALA A CA 1
ATOM 934 C C . ALA A 1 126 ? 22.886 9.555 -2.841 1.00 97.12 126 ALA A C 1
ATOM 936 O O . ALA A 1 126 ? 22.947 10.280 -1.844 1.00 97.12 126 ALA A O 1
ATOM 937 N N . VAL A 1 127 ? 23.961 9.088 -3.463 1.00 96.56 127 VAL A N 1
ATOM 938 C CA . VAL A 1 127 ? 25.330 9.375 -3.046 1.00 96.56 127 VAL A CA 1
ATOM 939 C C . VAL A 1 127 ? 26.118 9.728 -4.292 1.00 96.56 127 VAL A C 1
ATOM 941 O O . VAL A 1 127 ? 26.088 8.966 -5.260 1.00 96.56 127 VAL A O 1
ATOM 944 N N . ASP A 1 128 ? 26.821 10.855 -4.251 1.00 94.56 128 ASP A N 1
ATOM 945 C CA . ASP A 1 128 ? 27.855 11.165 -5.231 1.00 94.56 128 ASP A CA 1
ATOM 946 C C . ASP A 1 128 ? 29.041 10.211 -4.994 1.00 94.56 128 ASP A C 1
ATOM 948 O O . ASP A 1 128 ? 29.659 10.265 -3.926 1.00 94.56 128 ASP A O 1
ATOM 952 N N . PRO A 1 129 ? 29.346 9.299 -5.935 1.00 91.38 129 PRO A N 1
ATOM 953 C CA . PRO A 1 129 ? 30.372 8.285 -5.734 1.00 91.38 129 PRO A CA 1
ATOM 954 C C . PRO A 1 129 ? 31.790 8.859 -5.637 1.00 91.38 129 PRO A C 1
ATOM 956 O O . PRO A 1 129 ? 32.648 8.190 -5.062 1.00 91.38 129 PRO A O 1
ATOM 959 N N . ASP A 1 130 ? 32.046 10.054 -6.175 1.00 90.06 130 ASP A N 1
ATOM 960 C CA . ASP A 1 130 ? 33.390 10.639 -6.191 1.00 90.06 130 ASP A CA 1
ATOM 961 C C . ASP A 1 130 ? 33.716 11.348 -4.874 1.00 90.06 130 ASP A C 1
ATOM 963 O O . ASP A 1 130 ? 34.836 11.250 -4.364 1.00 90.06 130 ASP A O 1
ATOM 967 N N . SER A 1 131 ? 32.735 12.048 -4.299 1.00 93.38 131 SER A N 1
ATOM 968 C CA . SER A 1 131 ? 32.891 12.751 -3.018 1.00 93.38 131 SER A CA 1
ATOM 969 C C . SER A 1 131 ? 32.414 11.954 -1.800 1.00 93.38 131 SER A C 1
ATOM 971 O O . SER A 1 131 ? 32.678 12.361 -0.668 1.00 93.38 131 SER A O 1
ATOM 973 N N . GLU A 1 132 ? 31.707 10.841 -2.019 1.00 93.88 132 GLU A N 1
ATOM 974 C CA . GLU A 1 132 ? 30.999 10.050 -1.001 1.00 93.88 132 GLU A CA 1
ATOM 975 C C . GLU A 1 132 ? 29.938 10.856 -0.220 1.00 93.88 132 GLU A C 1
ATOM 977 O O . GLU A 1 132 ? 29.500 10.459 0.866 1.00 93.88 132 GLU A O 1
ATOM 982 N N . ILE A 1 133 ? 29.495 11.995 -0.764 1.00 96.06 133 ILE A N 1
ATOM 983 C CA . ILE A 1 133 ? 28.483 12.853 -0.145 1.00 96.06 133 ILE A CA 1
ATOM 984 C C . ILE A 1 133 ? 27.087 12.309 -0.448 1.00 96.06 133 ILE A C 1
ATOM 986 O O . ILE A 1 133 ? 26.738 12.033 -1.594 1.00 96.06 133 ILE A O 1
ATOM 990 N N . ILE A 1 134 ? 26.256 12.209 0.592 1.00 97.25 134 ILE A N 1
ATOM 991 C CA . ILE A 1 134 ? 24.821 11.953 0.439 1.00 97.25 134 ILE A CA 1
ATOM 992 C C . ILE A 1 134 ? 24.170 13.216 -0.134 1.00 97.25 134 ILE A C 1
ATOM 994 O O . ILE A 1 134 ? 24.134 14.246 0.542 1.00 97.25 134 ILE A O 1
ATOM 998 N N . THR A 1 135 ? 23.653 13.130 -1.357 1.00 95.88 135 THR A N 1
ATOM 999 C CA . THR A 1 135 ? 23.029 14.259 -2.066 1.00 95.88 135 THR A CA 1
ATOM 1000 C C . THR A 1 135 ? 21.531 14.354 -1.794 1.00 95.88 135 THR A C 1
ATOM 1002 O O . THR A 1 135 ? 20.994 15.454 -1.689 1.00 95.88 135 THR A O 1
ATOM 1005 N N . ALA A 1 136 ? 20.861 13.215 -1.594 1.00 97.44 136 ALA A N 1
ATOM 1006 C CA . ALA A 1 136 ? 19.439 13.154 -1.277 1.00 97.44 136 ALA A CA 1
ATOM 1007 C C . ALA A 1 136 ? 19.102 11.939 -0.407 1.00 97.44 136 ALA A C 1
ATOM 1009 O O . ALA A 1 136 ? 19.769 10.903 -0.459 1.00 97.44 136 ALA A O 1
ATOM 1010 N N . THR A 1 137 ? 18.025 12.048 0.373 1.00 97.75 137 THR A N 1
ATOM 1011 C CA . THR A 1 137 ? 17.451 10.927 1.125 1.00 97.75 137 THR A CA 1
ATOM 1012 C C . THR A 1 137 ? 15.937 10.967 1.080 1.00 97.75 137 THR A C 1
ATOM 1014 O O . THR A 1 137 ? 15.355 12.032 1.271 1.00 97.75 137 THR A O 1
ATOM 1017 N N . VAL A 1 138 ? 15.306 9.804 0.941 1.00 97.75 138 VAL A N 1
ATOM 1018 C CA . VAL A 1 138 ? 13.845 9.655 0.967 1.00 97.75 138 VAL A CA 1
ATOM 1019 C C . VAL A 1 138 ? 13.478 8.499 1.892 1.00 97.75 138 VAL A C 1
ATOM 1021 O O . VAL A 1 138 ? 14.213 7.515 1.991 1.00 97.75 138 VAL A O 1
ATOM 1024 N N . VAL A 1 139 ? 12.346 8.599 2.590 1.00 97.12 139 VAL A N 1
ATOM 1025 C CA . VAL A 1 139 ? 11.827 7.527 3.449 1.00 97.12 139 VAL A CA 1
ATOM 1026 C C . VAL A 1 139 ? 10.480 7.063 2.916 1.00 97.12 139 VAL A C 1
ATOM 1028 O O . VAL A 1 139 ? 9.564 7.865 2.761 1.00 97.12 139 VAL A O 1
ATOM 1031 N N . THR A 1 140 ? 10.341 5.760 2.676 1.00 96.88 140 THR A N 1
ATOM 1032 C CA . THR A 1 140 ? 9.079 5.156 2.230 1.00 96.88 140 THR A CA 1
ATOM 1033 C C . THR A 1 140 ? 8.560 4.127 3.235 1.00 96.88 140 THR A C 1
ATOM 1035 O O . THR A 1 140 ? 9.337 3.572 4.020 1.00 96.88 140 THR A O 1
ATOM 1038 N N . PRO A 1 141 ? 7.248 3.830 3.249 1.00 96.56 141 PRO A N 1
ATOM 1039 C CA . PRO A 1 141 ? 6.721 2.701 4.007 1.00 96.56 141 PRO A CA 1
ATOM 1040 C C . PRO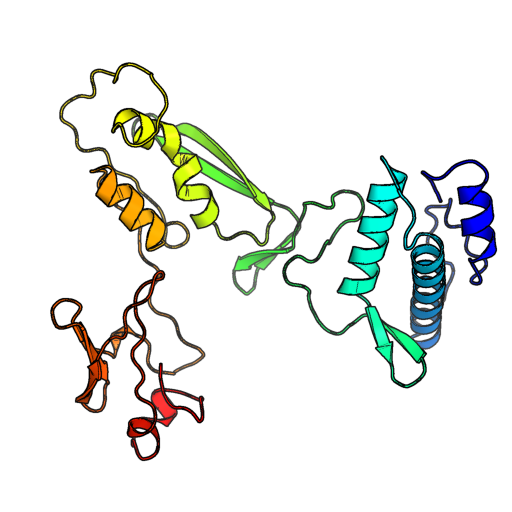 A 1 141 ? 7.356 1.372 3.572 1.00 96.56 141 PRO A C 1
ATOM 1042 O O . PRO A 1 141 ? 7.688 1.177 2.405 1.00 96.56 141 PRO A O 1
ATOM 1045 N N . GLY A 1 142 ? 7.472 0.409 4.489 1.00 94.81 142 GLY A N 1
ATOM 1046 C CA . GLY A 1 142 ? 8.133 -0.879 4.241 1.00 94.81 142 GLY A CA 1
ATOM 1047 C C . GLY A 1 142 ? 7.620 -1.685 3.035 1.00 94.81 142 GLY A C 1
ATOM 1048 O O . GLY A 1 142 ? 8.384 -2.466 2.463 1.00 94.81 142 GLY A O 1
ATOM 1049 N N . ASN A 1 143 ? 6.366 -1.490 2.616 1.00 94.12 143 ASN A N 1
ATOM 1050 C CA . ASN A 1 143 ? 5.757 -2.176 1.471 1.00 94.12 143 ASN A CA 1
ATOM 1051 C C . ASN A 1 143 ? 5.929 -1.434 0.127 1.00 94.12 143 ASN A C 1
ATOM 1053 O O . ASN A 1 143 ? 5.536 -1.977 -0.908 1.00 94.12 143 ASN A O 1
ATOM 1057 N N . ALA A 1 144 ? 6.503 -0.227 0.116 1.00 94.31 144 ALA A N 1
ATOM 1058 C CA . ALA A 1 144 ? 6.759 0.525 -1.109 1.00 94.31 144 ALA A CA 1
ATOM 1059 C C . ALA A 1 144 ? 7.876 -0.129 -1.941 1.00 94.31 144 ALA A C 1
ATOM 1061 O O . ALA A 1 144 ? 8.814 -0.727 -1.405 1.00 94.31 144 ALA A O 1
ATOM 1062 N N . GLY A 1 145 ? 7.767 -0.039 -3.269 1.00 91.88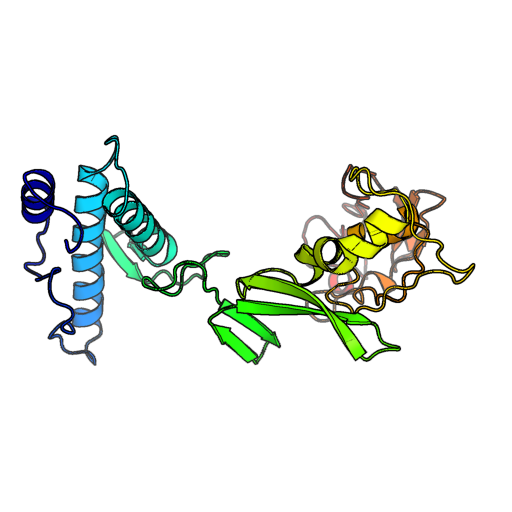 145 GLY A N 1
ATOM 1063 C CA . GLY A 1 145 ? 8.818 -0.494 -4.182 1.00 91.88 145 GLY A CA 1
ATOM 1064 C C . GLY A 1 145 ? 9.960 0.517 -4.243 1.00 91.88 145 GLY A C 1
ATOM 1065 O O . GLY A 1 145 ? 9.699 1.713 -4.331 1.00 91.88 145 GLY A O 1
ATOM 1066 N N . ASP A 1 146 ? 11.211 0.056 -4.233 1.00 93.25 146 ASP A N 1
ATOM 1067 C CA . ASP A 1 146 ? 12.367 0.955 -4.087 1.00 93.25 146 ASP A CA 1
ATOM 1068 C C . ASP A 1 146 ? 12.474 1.963 -5.242 1.00 93.25 146 ASP A C 1
ATOM 1070 O O . ASP A 1 146 ? 12.701 3.146 -5.014 1.00 93.25 146 ASP A O 1
ATOM 1074 N N . GLY A 1 147 ? 12.181 1.531 -6.472 1.00 92.81 147 GLY A N 1
ATOM 1075 C CA . GLY A 1 147 ? 12.155 2.407 -7.642 1.00 92.81 147 GLY A CA 1
ATOM 1076 C C . GLY A 1 147 ? 11.066 3.488 -7.646 1.00 92.81 147 GLY A C 1
ATOM 1077 O O . GLY A 1 147 ? 11.080 4.320 -8.543 1.00 92.81 147 GLY A O 1
ATOM 1078 N N . SER A 1 148 ? 10.132 3.507 -6.684 1.00 94.62 148 SER A N 1
ATOM 1079 C CA . SER A 1 148 ? 9.072 4.533 -6.626 1.00 94.62 148 SER A CA 1
ATOM 1080 C C . SER A 1 148 ? 9.580 5.938 -6.297 1.00 94.62 148 SER A C 1
ATOM 1082 O O . SER A 1 148 ? 8.898 6.904 -6.614 1.00 94.62 148 SER A O 1
ATOM 1084 N N . VAL A 1 149 ? 10.771 6.043 -5.703 1.00 96.44 149 VAL A N 1
ATOM 1085 C CA . VAL A 1 149 ? 11.409 7.314 -5.315 1.00 96.44 149 VAL A CA 1
ATOM 1086 C C . VAL A 1 149 ? 12.687 7.590 -6.109 1.00 96.44 149 VAL A C 1
ATOM 1088 O O . VAL A 1 149 ? 13.457 8.475 -5.763 1.00 96.44 149 VAL A O 1
ATOM 1091 N N . ALA A 1 150 ? 12.946 6.814 -7.167 1.00 95.88 150 ALA A N 1
ATOM 1092 C CA . ALA A 1 150 ? 14.190 6.910 -7.928 1.00 95.88 150 ALA A CA 1
ATOM 1093 C C . ALA A 1 150 ? 14.380 8.294 -8.570 1.00 95.88 150 ALA A C 1
ATOM 1095 O O . ALA A 1 150 ? 15.483 8.820 -8.533 1.00 95.88 150 ALA A O 1
ATOM 1096 N N . GLU A 1 151 ? 13.308 8.884 -9.109 1.00 95.31 151 GLU A N 1
ATOM 1097 C CA . GLU A 1 151 ? 13.332 10.224 -9.713 1.00 95.31 151 GLU A CA 1
ATOM 1098 C C . GLU A 1 151 ? 13.512 11.329 -8.660 1.00 95.31 151 GLU A C 1
ATOM 1100 O O . GLU A 1 151 ? 14.305 12.238 -8.870 1.00 95.31 151 GLU A O 1
ATOM 1105 N N . GLU A 1 152 ? 12.856 11.210 -7.498 1.00 96.69 152 GLU A N 1
ATOM 1106 C CA . GLU A 1 152 ? 13.009 12.145 -6.368 1.00 96.69 152 GLU A CA 1
ATOM 1107 C C . GLU A 1 152 ? 14.455 12.169 -5.845 1.00 96.69 152 GLU A C 1
ATOM 1109 O O . GLU A 1 152 ? 14.987 13.219 -5.499 1.00 96.69 152 GLU A O 1
ATOM 1114 N N . LEU A 1 153 ? 15.129 11.016 -5.840 1.00 96.75 153 LEU A N 1
ATOM 1115 C CA . LEU A 1 153 ? 16.519 10.899 -5.396 1.00 96.75 153 LEU A CA 1
ATOM 1116 C C . LEU A 1 153 ? 17.539 11.580 -6.320 1.00 96.75 153 LEU A C 1
ATOM 1118 O O . LEU A 1 153 ? 18.662 11.802 -5.876 1.00 96.75 153 LEU A O 1
ATOM 1122 N N . ILE A 1 154 ? 17.184 11.865 -7.575 1.00 95.44 154 ILE A N 1
ATOM 1123 C CA . ILE A 1 154 ? 18.075 12.491 -8.569 1.00 95.44 154 ILE A CA 1
ATOM 1124 C C . ILE A 1 154 ? 17.507 13.809 -9.108 1.00 95.44 154 ILE A C 1
ATOM 1126 O O . ILE A 1 154 ? 17.857 14.233 -10.212 1.00 95.44 154 ILE A O 1
ATOM 1130 N N . GLU A 1 155 ? 16.582 14.433 -8.373 1.00 94.62 155 GLU A N 1
ATOM 1131 C CA . GLU A 1 155 ? 15.891 15.648 -8.813 1.00 94.62 155 GLU A CA 1
ATOM 1132 C C . GLU A 1 155 ? 16.881 16.761 -9.189 1.00 94.62 155 GLU A C 1
ATOM 1134 O O . GLU A 1 155 ? 16.690 17.446 -10.191 1.00 94.62 155 GLU A O 1
ATOM 1139 N N . ASP A 1 156 ? 17.981 16.892 -8.449 1.00 90.94 156 ASP A N 1
ATOM 1140 C CA . ASP A 1 156 ? 19.066 17.832 -8.730 1.00 90.94 156 ASP A CA 1
ATOM 1141 C C . ASP A 1 156 ? 19.688 17.630 -10.124 1.00 90.94 156 ASP A C 1
ATOM 1143 O O . ASP A 1 156 ? 19.886 18.601 -10.861 1.00 90.94 156 ASP A O 1
ATOM 1147 N N . LEU A 1 157 ? 19.922 16.380 -10.532 1.00 91.62 157 LEU A N 1
ATOM 1148 C CA . LEU A 1 157 ? 20.419 16.038 -11.869 1.00 91.62 157 LEU A CA 1
ATOM 1149 C C . LEU A 1 157 ? 19.370 16.315 -12.957 1.00 91.62 157 LEU A C 1
ATOM 1151 O O . LEU A 1 157 ? 19.699 16.805 -14.042 1.00 91.62 157 LEU A O 1
ATOM 1155 N N . LEU A 1 158 ? 18.093 16.040 -12.679 1.00 90.81 158 LEU A N 1
ATOM 1156 C CA . LEU A 1 158 ? 16.991 16.315 -13.611 1.00 90.81 158 LEU A CA 1
ATOM 1157 C C . LEU A 1 158 ? 16.776 17.825 -13.819 1.00 90.81 158 LEU A C 1
ATOM 1159 O O . LEU A 1 158 ? 16.479 18.268 -14.930 1.00 90.81 158 LEU A O 1
ATOM 1163 N N . VAL A 1 159 ? 16.973 18.633 -12.775 1.00 87.44 159 VAL A N 1
ATOM 1164 C CA . VAL A 1 159 ? 16.978 20.102 -12.862 1.00 87.44 159 VAL A CA 1
ATOM 1165 C C . VAL A 1 159 ? 18.173 20.587 -13.681 1.00 87.44 159 VAL A C 1
ATOM 1167 O O . VAL A 1 159 ? 17.998 21.401 -14.587 1.00 87.44 159 VAL A O 1
ATOM 1170 N N . ALA A 1 160 ? 19.375 20.061 -13.426 1.00 82.12 160 ALA A N 1
ATOM 1171 C CA . ALA A 1 160 ? 20.588 20.464 -14.142 1.00 82.12 160 ALA A CA 1
ATOM 1172 C C . ALA A 1 160 ? 20.516 20.196 -15.659 1.00 82.12 160 ALA A C 1
ATOM 1174 O O . ALA A 1 160 ? 21.102 20.937 -16.446 1.00 82.12 160 ALA A O 1
ATOM 1175 N N . THR A 1 161 ? 19.763 19.173 -16.072 1.00 78.75 161 THR A N 1
ATOM 1176 C CA . THR A 1 161 ? 19.533 18.821 -17.486 1.00 78.75 161 THR A CA 1
ATOM 1177 C C . THR A 1 161 ? 18.350 19.556 -18.131 1.00 78.75 161 THR A C 1
ATOM 1179 O O . THR A 1 161 ? 18.086 19.374 -19.319 1.00 78.75 161 THR A O 1
ATOM 1182 N N . GLY A 1 162 ? 17.656 20.430 -17.389 1.00 66.75 162 GLY A N 1
ATOM 1183 C CA . GLY A 1 162 ? 16.549 21.243 -17.902 1.00 66.75 162 GLY A CA 1
ATOM 1184 C C . GLY A 1 162 ? 15.234 20.482 -18.093 1.00 66.75 162 GLY A C 1
ATOM 1185 O O . GLY A 1 162 ? 14.378 20.934 -18.852 1.00 66.75 162 GLY A O 1
ATOM 1186 N N . ILE A 1 163 ? 15.071 19.332 -17.430 1.00 61.62 163 ILE A N 1
ATOM 1187 C CA . ILE A 1 163 ? 13.851 18.510 -17.480 1.00 61.62 163 ILE A CA 1
ATOM 1188 C C . ILE A 1 163 ? 12.874 18.819 -16.345 1.00 61.62 163 ILE A C 1
ATOM 1190 O O . ILE A 1 163 ? 11.683 18.537 -16.470 1.00 61.62 163 ILE A O 1
ATOM 1194 N N . SER A 1 164 ? 13.339 19.454 -15.269 1.00 53.91 164 SER A N 1
ATOM 1195 C CA . SER A 1 164 ? 12.479 19.966 -14.198 1.00 53.91 164 SER A CA 1
ATOM 1196 C C . SER A 1 164 ? 12.238 21.475 -14.357 1.00 53.91 164 SER A C 1
ATOM 1198 O O . SER A 1 164 ? 13.175 22.243 -14.557 1.00 53.91 164 SER A O 1
ATOM 1200 N N . ASP A 1 165 ? 10.974 21.900 -14.239 1.00 48.22 165 ASP A N 1
ATOM 1201 C CA . ASP A 1 165 ? 10.447 23.264 -14.462 1.00 48.22 165 ASP A CA 1
ATOM 1202 C C . ASP A 1 165 ? 10.894 24.318 -13.415 1.00 48.22 165 ASP A C 1
ATOM 1204 O O . ASP A 1 165 ? 10.259 25.364 -13.240 1.00 48.22 165 ASP A O 1
ATOM 1208 N N . THR A 1 166 ? 11.981 24.084 -12.676 1.00 49.88 166 THR A N 1
ATOM 1209 C CA . THR A 1 166 ? 12.486 25.068 -11.709 1.00 49.88 166 THR A CA 1
ATOM 1210 C C . THR A 1 166 ? 13.463 26.031 -12.388 1.00 49.88 166 THR A C 1
ATOM 1212 O O . THR A 1 166 ? 14.473 25.643 -12.962 1.00 49.88 166 THR A O 1
ATOM 1215 N N . SER A 1 167 ? 13.144 27.330 -12.344 1.00 45.00 167 SER A N 1
ATOM 1216 C CA . SER A 1 167 ? 13.831 28.414 -13.067 1.00 45.00 167 SER A CA 1
ATOM 1217 C C . SER A 1 167 ? 15.218 28.786 -12.504 1.00 45.00 167 SER A C 1
ATOM 1219 O O . SER A 1 167 ? 15.535 29.972 -12.356 1.00 45.00 167 SER A O 1
ATOM 1221 N N . ALA A 1 168 ? 16.038 27.809 -12.131 1.00 48.66 168 ALA A N 1
ATOM 1222 C CA . ALA A 1 168 ? 17.419 28.050 -11.736 1.00 48.66 168 ALA A CA 1
ATOM 1223 C C . ALA A 1 168 ? 18.319 28.043 -12.979 1.00 48.66 168 ALA A C 1
ATOM 1225 O O . ALA A 1 168 ? 18.190 27.189 -13.851 1.00 48.66 168 ALA A O 1
ATOM 1226 N N . ALA A 1 169 ? 19.215 29.029 -13.079 1.00 46.75 169 ALA A N 1
ATOM 1227 C CA . ALA A 1 169 ? 20.214 29.073 -14.141 1.00 46.75 169 ALA A CA 1
ATOM 1228 C C . ALA A 1 169 ? 21.047 27.775 -14.119 1.00 46.75 169 ALA A C 1
ATOM 1230 O O . ALA A 1 169 ? 21.437 27.358 -13.023 1.00 46.75 169 ALA A O 1
ATOM 1231 N N . PRO A 1 170 ? 21.330 27.147 -15.277 1.00 49.53 170 PRO A N 1
ATOM 1232 C CA . PRO A 1 170 ? 22.111 25.921 -15.303 1.00 49.53 170 PRO A CA 1
ATOM 1233 C C . PRO A 1 170 ? 23.484 26.183 -14.669 1.00 49.53 170 PRO A C 1
ATOM 1235 O O . PRO A 1 170 ? 24.124 27.178 -15.031 1.00 49.53 170 PRO A O 1
ATOM 1238 N N . PRO A 1 171 ? 23.956 25.344 -13.732 1.00 48.38 171 PRO A N 1
ATOM 1239 C CA . PRO A 1 171 ? 25.359 25.378 -13.348 1.00 48.38 171 PRO A CA 1
ATOM 1240 C C . PRO A 1 171 ? 26.230 25.111 -14.587 1.00 48.38 171 PRO A C 1
ATOM 1242 O O . PRO A 1 171 ? 25.813 24.408 -15.507 1.00 48.38 171 PRO A O 1
ATOM 1245 N N . GLU A 1 172 ? 27.438 25.680 -14.631 1.00 47.97 172 GLU A N 1
ATOM 1246 C CA . GLU A 1 172 ? 28.456 25.297 -15.616 1.00 47.97 172 GLU A CA 1
ATOM 1247 C C . GLU A 1 172 ? 28.873 23.844 -15.335 1.00 47.97 172 GLU A C 1
ATOM 1249 O O . GLU A 1 172 ? 29.817 23.585 -14.592 1.00 47.97 172 GLU A O 1
ATOM 1254 N N . VAL A 1 173 ? 28.119 22.878 -15.864 1.00 52.44 173 VAL A N 1
ATOM 1255 C CA . VAL A 1 173 ? 28.494 21.465 -15.809 1.00 52.44 173 VAL A CA 1
ATOM 1256 C C . VAL A 1 173 ? 29.551 21.250 -16.887 1.00 52.44 173 VAL A C 1
ATOM 1258 O O . VAL A 1 173 ? 29.329 21.561 -18.059 1.00 52.44 173 VAL A O 1
ATOM 1261 N N . ALA A 1 174 ? 30.724 20.767 -16.476 1.00 48.38 174 ALA A N 1
ATOM 1262 C CA . ALA A 1 174 ? 31.751 20.293 -17.395 1.00 48.38 174 ALA A CA 1
ATOM 1263 C C . ALA A 1 174 ? 31.151 19.253 -18.360 1.00 48.38 174 ALA A C 1
ATOM 1265 O O . ALA A 1 174 ? 30.166 18.601 -18.027 1.00 48.38 174 ALA A O 1
ATOM 1266 N N . GLU A 1 175 ? 31.752 19.086 -19.542 1.00 53.19 175 GLU A N 1
ATOM 1267 C CA . GLU A 1 175 ? 31.349 18.163 -20.624 1.00 53.19 175 GLU A CA 1
ATOM 1268 C C . GLU A 1 175 ? 31.365 16.658 -20.241 1.00 53.19 175 GLU A C 1
ATOM 1270 O O . GLU A 1 175 ? 31.524 15.786 -21.097 1.00 53.19 175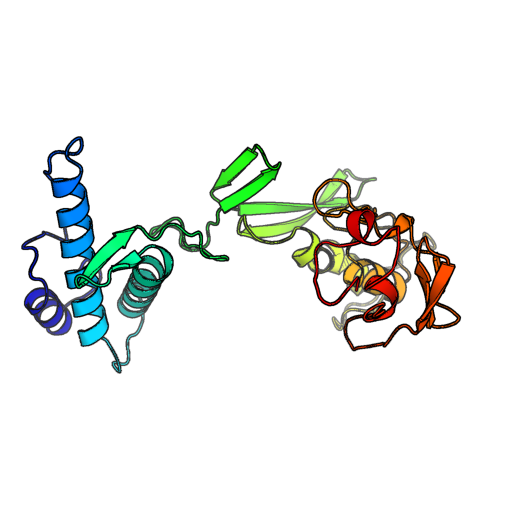 GLU A O 1
ATOM 1275 N N . GLU A 1 176 ? 31.234 16.316 -18.963 1.00 64.12 176 GLU A N 1
ATOM 1276 C CA . GLU A 1 176 ? 31.112 14.950 -18.481 1.00 64.12 176 GLU A CA 1
ATOM 1277 C C . GLU A 1 176 ? 29.651 14.500 -18.542 1.00 64.12 176 GLU A C 1
ATOM 1279 O O . GLU A 1 176 ? 28.725 15.168 -18.084 1.00 64.12 176 GLU A O 1
ATOM 1284 N N . THR A 1 177 ? 29.437 13.339 -19.158 1.00 76.75 177 THR A N 1
ATOM 1285 C CA . THR A 1 177 ? 28.115 12.720 -19.237 1.00 76.75 177 THR A CA 1
ATOM 1286 C C . THR A 1 177 ? 27.692 12.282 -17.838 1.00 76.75 177 THR A C 1
ATOM 1288 O O . THR A 1 177 ? 28.313 11.389 -17.262 1.00 76.75 177 THR A O 1
ATOM 1291 N N . LEU A 1 178 ? 26.636 12.896 -17.296 1.00 90.50 178 LEU A N 1
ATOM 1292 C CA . LEU A 1 178 ? 26.036 12.478 -16.029 1.00 90.50 178 LEU A CA 1
ATOM 1293 C C . LEU A 1 178 ? 25.648 10.999 -16.104 1.00 90.50 178 LEU A C 1
ATOM 1295 O O . LEU A 1 178 ? 25.083 10.557 -17.105 1.00 90.50 178 LEU A O 1
ATOM 1299 N N . ALA A 1 179 ? 25.907 10.245 -15.037 1.00 93.38 179 ALA A N 1
ATOM 1300 C CA . ALA A 1 179 ? 25.566 8.832 -14.961 1.00 93.38 179 ALA A CA 1
ATOM 1301 C C . ALA A 1 179 ? 24.907 8.489 -13.624 1.00 93.38 179 ALA A C 1
ATOM 1303 O O . ALA A 1 179 ? 25.366 8.911 -12.566 1.00 93.38 179 ALA A O 1
ATOM 1304 N N . VAL A 1 180 ? 23.856 7.667 -13.667 1.00 96.00 180 VAL A N 1
ATOM 1305 C CA . VAL A 1 180 ? 23.149 7.193 -12.468 1.00 96.00 180 VAL A CA 1
ATOM 1306 C C . VAL A 1 180 ? 23.330 5.690 -12.314 1.00 96.00 180 VAL A C 1
ATOM 1308 O O . VAL A 1 180 ? 23.026 4.904 -13.216 1.00 96.00 180 VAL A O 1
ATOM 1311 N N . TYR A 1 181 ? 23.804 5.284 -11.136 1.00 95.38 181 TYR A N 1
ATOM 1312 C CA . TYR A 1 181 ? 24.010 3.891 -10.755 1.00 95.38 181 TYR A CA 1
ATOM 1313 C C . TYR A 1 181 ? 22.905 3.445 -9.801 1.00 95.38 181 TYR A C 1
ATOM 1315 O O . TYR A 1 181 ? 22.610 4.104 -8.811 1.00 95.38 181 TYR A O 1
ATOM 1323 N N . GLY A 1 182 ? 22.311 2.288 -10.079 1.00 94.12 182 GLY A N 1
ATOM 1324 C CA . GLY A 1 182 ? 21.264 1.714 -9.240 1.00 94.12 182 GLY A CA 1
ATOM 1325 C C . GLY A 1 182 ? 21.211 0.200 -9.376 1.00 94.12 182 GLY A C 1
ATOM 1326 O O . GLY A 1 182 ? 21.564 -0.369 -10.415 1.00 94.12 182 GLY A O 1
ATOM 1327 N N . ASP A 1 183 ? 20.787 -0.477 -8.316 1.00 92.88 183 ASP A N 1
ATOM 1328 C CA . ASP A 1 183 ? 20.528 -1.908 -8.392 1.00 92.88 183 ASP A CA 1
ATOM 1329 C C . ASP A 1 183 ? 19.206 -2.213 -9.126 1.00 92.88 183 ASP A C 1
ATOM 1331 O O . ASP A 1 183 ? 18.506 -1.331 -9.630 1.00 92.88 183 ASP A O 1
ATOM 1335 N N . ASN A 1 184 ? 18.863 -3.500 -9.189 1.00 90.19 184 ASN A N 1
ATOM 1336 C CA . ASN A 1 184 ? 17.679 -3.979 -9.895 1.00 90.19 184 ASN A CA 1
ATOM 1337 C C . ASN A 1 184 ? 16.354 -3.468 -9.300 1.00 90.19 184 ASN A C 1
ATOM 1339 O O . ASN A 1 184 ? 15.318 -3.579 -9.958 1.00 90.19 184 ASN A O 1
ATOM 1343 N N . ALA A 1 185 ? 16.348 -2.991 -8.055 1.00 90.38 185 ALA A N 1
ATOM 1344 C CA . ALA A 1 185 ? 15.152 -2.473 -7.408 1.00 90.38 185 ALA A CA 1
ATOM 1345 C C . ALA A 1 185 ? 14.820 -1.047 -7.883 1.00 90.38 185 ALA A C 1
ATOM 1347 O O . ALA A 1 185 ? 13.644 -0.680 -7.893 1.00 90.38 185 ALA A O 1
ATOM 1348 N N . TYR A 1 186 ? 15.825 -0.298 -8.355 1.00 93.38 186 TYR A N 1
ATOM 1349 C CA . TYR A 1 186 ? 15.670 1.041 -8.938 1.00 93.38 186 TYR A CA 1
ATOM 1350 C C . TYR A 1 186 ? 15.587 1.041 -10.474 1.00 93.38 186 TYR A C 1
ATOM 1352 O O . TYR A 1 186 ? 15.003 1.956 -11.047 1.00 93.38 186 TYR A O 1
ATOM 1360 N N . GLY A 1 187 ? 16.105 0.016 -11.163 1.00 91.88 187 GLY A N 1
ATOM 1361 C CA . GLY A 1 187 ? 16.080 -0.089 -12.633 1.00 91.88 187 GLY A CA 1
ATOM 1362 C C . GLY A 1 187 ? 14.720 -0.466 -13.234 1.00 91.88 187 GLY A C 1
ATOM 1363 O O . GLY A 1 187 ? 14.573 -1.506 -13.887 1.00 91.88 187 GLY A O 1
ATOM 1364 N N . THR A 1 188 ? 13.703 0.360 -12.988 1.00 90.62 188 THR A N 1
ATOM 1365 C CA . THR A 1 188 ? 12.376 0.235 -13.606 1.00 90.62 188 THR A CA 1
ATOM 1366 C C . THR A 1 188 ? 12.378 0.813 -15.024 1.00 90.62 188 THR A C 1
ATOM 1368 O O . THR A 1 188 ? 13.159 1.705 -15.343 1.00 90.62 188 THR A O 1
ATOM 1371 N N . GLY A 1 189 ? 11.482 0.335 -15.896 1.00 88.81 189 GLY A N 1
ATOM 1372 C CA . GLY A 1 189 ? 11.390 0.849 -17.271 1.00 88.81 189 GLY A CA 1
ATOM 1373 C C . GLY A 1 189 ? 11.055 2.346 -17.343 1.00 88.81 189 GLY A C 1
ATOM 1374 O O . GLY A 1 189 ? 11.613 3.053 -18.178 1.00 88.81 189 GLY A O 1
ATOM 1375 N N . ALA A 1 190 ? 10.197 2.829 -16.436 1.00 89.44 190 ALA A N 1
ATOM 1376 C CA . ALA A 1 190 ? 9.877 4.252 -16.322 1.00 89.44 190 ALA A CA 1
ATOM 1377 C C . ALA A 1 190 ? 11.123 5.072 -15.958 1.00 89.44 190 ALA A C 1
ATOM 1379 O O . ALA A 1 190 ? 11.422 6.050 -16.633 1.00 89.44 190 ALA A O 1
ATOM 1380 N N . PHE A 1 191 ? 11.914 4.601 -14.989 1.00 93.31 191 PHE A N 1
ATOM 1381 C CA . PHE A 1 191 ? 13.134 5.293 -14.583 1.00 93.31 191 PHE A CA 1
ATOM 1382 C C . PHE A 1 191 ? 14.195 5.318 -15.692 1.00 93.31 191 PHE A C 1
ATOM 1384 O O . PHE A 1 191 ? 14.800 6.354 -15.942 1.00 93.31 191 PHE A O 1
ATOM 1391 N N . HIS A 1 192 ? 14.369 4.220 -16.436 1.00 92.56 192 HIS A N 1
ATOM 1392 C CA . HIS A 1 192 ? 15.238 4.221 -17.619 1.00 92.56 192 HIS A CA 1
ATOM 1393 C C . HIS A 1 192 ? 14.784 5.230 -18.683 1.00 92.56 192 HIS A C 1
ATOM 1395 O O . HIS A 1 192 ? 15.624 5.906 -19.266 1.00 92.56 192 HIS A O 1
ATOM 1401 N N . THR A 1 193 ? 13.471 5.357 -18.902 1.00 90.94 193 THR A N 1
ATOM 1402 C CA . THR A 1 193 ? 12.903 6.336 -19.845 1.00 90.94 193 THR A CA 1
ATOM 1403 C C . THR A 1 193 ? 13.157 7.771 -19.374 1.00 90.94 193 THR A C 1
ATOM 1405 O O . THR A 1 193 ? 13.505 8.626 -20.182 1.00 90.94 193 THR A O 1
ATOM 1408 N N . CYS A 1 194 ? 13.021 8.031 -18.069 1.00 92.44 194 CYS A N 1
ATOM 1409 C CA . CYS A 1 194 ? 13.330 9.324 -17.458 1.00 92.44 194 CYS A CA 1
ATOM 1410 C C . CYS A 1 194 ? 14.804 9.713 -17.679 1.00 92.44 194 CYS A C 1
ATOM 1412 O O . CYS A 1 194 ? 15.089 10.796 -18.186 1.00 92.44 194 CYS A O 1
ATOM 1414 N N . LEU A 1 195 ? 15.735 8.797 -17.390 1.00 93.81 195 LEU A N 1
ATOM 1415 C CA . LEU A 1 195 ? 17.172 9.020 -17.589 1.00 93.81 195 LEU A CA 1
ATOM 1416 C C . LEU A 1 195 ? 17.529 9.258 -19.063 1.00 93.81 195 LEU A C 1
ATOM 1418 O O . LEU A 1 195 ? 18.294 10.169 -19.368 1.00 93.81 195 LEU A O 1
ATOM 1422 N N . GLU A 1 196 ? 16.947 8.475 -19.978 1.00 92.00 196 GLU A N 1
ATOM 1423 C CA . GLU A 1 196 ? 17.145 8.646 -21.422 1.00 92.00 196 GLU A CA 1
ATOM 1424 C C . GLU A 1 196 ? 16.654 10.016 -21.898 1.00 92.00 196 GLU A C 1
ATOM 1426 O O . GLU A 1 196 ? 17.374 10.701 -22.625 1.00 92.00 196 GLU A O 1
ATOM 1431 N N . ALA A 1 197 ? 15.471 10.449 -21.449 1.00 89.75 197 ALA A N 1
ATOM 1432 C CA . ALA A 1 197 ? 14.952 11.776 -21.763 1.00 89.75 197 ALA A CA 1
ATOM 1433 C C . ALA A 1 197 ? 15.901 12.883 -21.274 1.00 89.75 197 ALA A C 1
ATOM 1435 O O . ALA A 1 197 ? 16.116 13.848 -22.004 1.00 89.75 197 ALA A O 1
ATOM 1436 N N . ALA A 1 198 ? 16.507 12.704 -20.093 1.00 89.88 198 ALA A N 1
ATOM 1437 C CA . ALA A 1 198 ? 17.482 13.612 -19.478 1.00 89.88 198 ALA A CA 1
ATOM 1438 C C . ALA A 1 198 ? 18.874 13.589 -20.105 1.00 89.88 198 ALA A C 1
ATOM 1440 O O . ALA A 1 198 ? 19.724 14.386 -19.716 1.00 89.88 198 ALA A O 1
ATOM 1441 N N . GLY A 1 199 ? 19.141 12.687 -21.052 1.00 91.44 199 GLY A N 1
ATOM 1442 C CA . GLY A 1 199 ? 20.498 12.479 -21.555 1.00 91.44 199 GLY A CA 1
ATOM 1443 C C . GLY A 1 199 ? 21.470 12.000 -20.469 1.00 91.44 199 GLY A C 1
ATOM 1444 O O . GLY A 1 199 ? 22.679 12.150 -20.627 1.00 91.44 199 GLY A O 1
ATOM 1445 N N . ILE A 1 200 ? 20.953 11.433 -19.373 1.00 93.75 200 ILE A N 1
ATOM 1446 C CA . ILE A 1 200 ? 21.742 10.865 -18.281 1.00 93.75 200 ILE A CA 1
ATOM 1447 C C . ILE A 1 200 ? 22.028 9.402 -18.618 1.00 93.75 200 ILE A C 1
ATOM 1449 O O . ILE A 1 200 ? 21.121 8.611 -18.895 1.00 93.75 200 ILE A O 1
ATOM 1453 N N . GLU A 1 201 ? 23.296 9.005 -18.565 1.00 94.12 201 GLU A N 1
ATOM 1454 C CA . GLU A 1 201 ? 23.681 7.623 -18.796 1.00 94.12 201 GLU A CA 1
ATOM 1455 C C . GLU A 1 201 ? 23.138 6.722 -17.676 1.00 94.12 201 GLU A C 1
ATOM 1457 O O . GLU A 1 201 ? 23.516 6.811 -16.505 1.00 94.12 201 GLU A O 1
ATOM 1462 N N . SER A 1 202 ? 22.258 5.790 -18.040 1.00 94.31 202 SER A N 1
ATOM 1463 C CA . SER A 1 202 ? 21.748 4.812 -17.088 1.00 94.31 202 SER A CA 1
ATOM 1464 C C . SER A 1 202 ? 22.735 3.659 -16.903 1.00 94.31 202 SER A C 1
ATOM 1466 O O . SER A 1 202 ? 22.958 2.847 -17.804 1.00 94.31 202 SER A O 1
ATOM 1468 N N . LYS A 1 203 ? 23.276 3.534 -15.689 1.00 94.69 203 LYS A N 1
ATOM 1469 C CA . LYS A 1 203 ? 24.012 2.353 -15.207 1.00 94.69 203 LYS A CA 1
ATOM 1470 C C . LYS A 1 203 ? 23.169 1.518 -14.238 1.00 94.69 203 LYS A C 1
ATOM 1472 O O . LYS A 1 203 ? 23.694 0.667 -13.515 1.00 94.69 203 LYS A O 1
ATOM 1477 N N . CYS A 1 204 ? 21.857 1.747 -14.213 1.00 93.38 204 CYS A N 1
ATOM 1478 C CA . CYS A 1 204 ? 20.924 0.976 -13.406 1.00 93.38 204 CYS A CA 1
ATOM 1479 C C . CYS A 1 204 ? 20.739 -0.426 -13.990 1.00 93.38 204 CYS A C 1
ATOM 1481 O O . CYS A 1 204 ? 20.575 -0.612 -15.197 1.00 93.38 204 CYS A O 1
ATOM 1483 N N . LYS A 1 205 ? 20.750 -1.443 -13.132 1.00 91.19 205 LYS A N 1
ATOM 1484 C CA . LYS A 1 205 ? 20.504 -2.820 -13.568 1.00 91.19 205 LYS A CA 1
ATOM 1485 C C . LYS A 1 205 ? 19.009 -3.044 -13.777 1.00 91.19 205 LYS A C 1
ATOM 1487 O O . LYS A 1 205 ? 18.212 -2.674 -12.928 1.00 91.19 205 LYS A O 1
ATOM 1492 N N . THR A 1 206 ? 18.623 -3.738 -14.842 1.00 85.44 206 THR A N 1
ATOM 1493 C CA . THR A 1 206 ? 17.230 -4.162 -15.034 1.00 85.44 206 THR A CA 1
ATOM 1494 C C . THR A 1 206 ? 16.926 -5.442 -14.258 1.00 85.44 206 THR A C 1
ATOM 1496 O O . THR A 1 206 ? 17.797 -6.293 -14.029 1.00 85.44 206 THR A O 1
ATOM 1499 N N . GLN A 1 207 ? 15.667 -5.613 -13.846 1.00 77.12 207 GLN A N 1
ATOM 1500 C CA . GLN A 1 207 ? 15.234 -6.873 -13.249 1.00 77.12 207 GLN A CA 1
ATOM 1501 C C . GLN A 1 207 ? 15.382 -8.018 -14.251 1.00 77.12 207 GLN A C 1
ATOM 1503 O O . GLN A 1 207 ? 14.900 -7.953 -15.384 1.00 77.12 207 GLN A O 1
ATOM 1508 N N . ARG A 1 208 ? 16.016 -9.108 -13.805 1.00 76.19 208 ARG A N 1
ATOM 1509 C CA . ARG A 1 208 ? 16.024 -10.350 -14.578 1.00 76.19 208 ARG A CA 1
ATOM 1510 C C . ARG A 1 208 ? 14.585 -10.842 -14.721 1.00 76.19 208 ARG A C 1
ATOM 1512 O O . ARG A 1 208 ? 13.864 -10.832 -13.722 1.00 76.19 208 ARG A O 1
ATOM 1519 N N . PRO A 1 209 ? 14.169 -11.307 -15.908 1.00 73.81 209 PRO A N 1
ATOM 1520 C CA . PRO A 1 209 ? 12.859 -11.911 -16.060 1.00 73.81 209 PRO A CA 1
ATOM 1521 C C . PRO A 1 209 ? 12.690 -13.073 -15.081 1.00 73.81 209 PRO A C 1
ATOM 1523 O O . PRO A 1 209 ? 13.470 -14.022 -15.104 1.00 73.81 209 PRO A O 1
ATOM 1526 N N . THR A 1 210 ? 11.679 -12.999 -14.225 1.00 71.06 210 THR A N 1
ATOM 1527 C CA . THR A 1 210 ? 11.297 -14.085 -13.321 1.00 71.06 210 THR A CA 1
ATOM 1528 C C . THR A 1 210 ? 9.985 -14.706 -13.781 1.00 71.06 210 THR A C 1
ATOM 1530 O O . THR A 1 210 ? 9.220 -14.125 -14.553 1.00 71.06 210 THR A O 1
ATOM 1533 N N . THR A 1 211 ? 9.728 -15.931 -13.340 1.00 68.94 211 THR A N 1
ATOM 1534 C CA . THR A 1 211 ? 8.434 -16.592 -13.498 1.00 68.94 211 THR A CA 1
ATOM 1535 C C . THR A 1 211 ? 8.174 -17.481 -12.290 1.00 68.94 211 THR A C 1
ATOM 1537 O O . THR A 1 211 ? 9.058 -17.696 -11.460 1.00 68.94 211 THR A O 1
ATOM 1540 N N . THR A 1 212 ? 6.943 -17.957 -12.153 1.00 67.56 212 THR A N 1
ATOM 1541 C CA . THR A 1 212 ? 6.555 -18.825 -11.045 1.00 67.56 212 THR A CA 1
ATOM 1542 C C . THR A 1 212 ? 7.096 -20.235 -11.277 1.00 67.56 212 THR A C 1
ATOM 1544 O O . THR A 1 212 ? 6.731 -20.891 -12.252 1.00 67.56 212 THR A O 1
ATOM 1547 N N . GLY A 1 213 ? 7.931 -20.723 -10.358 1.00 72.75 213 GLY A N 1
ATOM 1548 C CA . GLY A 1 213 ? 8.499 -22.071 -10.431 1.00 72.75 213 GLY A CA 1
ATOM 1549 C C . GLY A 1 213 ? 9.470 -22.239 -11.604 1.00 72.75 213 GLY A C 1
ATOM 1550 O O . GLY A 1 213 ? 10.307 -21.377 -11.846 1.00 72.75 213 GLY A O 1
ATOM 1551 N N . GLU A 1 214 ? 9.350 -23.357 -12.318 1.00 81.50 214 GLU A N 1
ATOM 1552 C CA . GLU A 1 214 ? 10.249 -23.759 -13.414 1.00 81.50 214 GLU A CA 1
ATOM 1553 C C . GLU A 1 214 ? 9.697 -23.432 -14.812 1.00 81.50 214 GLU A C 1
ATOM 1555 O O . GLU A 1 214 ? 10.147 -23.992 -15.811 1.00 81.50 214 GLU A O 1
ATOM 1560 N N . LEU A 1 215 ? 8.690 -22.555 -14.904 1.00 90.25 215 LEU A N 1
ATOM 1561 C CA . LEU A 1 215 ? 8.146 -22.159 -16.202 1.00 90.25 215 LEU A CA 1
ATOM 1562 C C . LEU A 1 215 ? 9.199 -21.405 -17.035 1.00 90.25 215 LEU A C 1
ATOM 1564 O O . LEU A 1 215 ? 10.216 -20.925 -16.533 1.00 90.25 215 LEU A O 1
ATOM 1568 N N . PHE A 1 216 ? 8.956 -21.257 -18.333 1.00 90.62 216 PHE A N 1
ATOM 1569 C CA . PHE A 1 216 ? 9.805 -20.446 -19.190 1.00 90.62 216 PHE A CA 1
ATOM 1570 C C . PHE A 1 216 ? 9.667 -18.960 -18.850 1.00 90.62 216 PHE A C 1
ATOM 1572 O O . PHE A 1 216 ? 8.579 -18.369 -18.859 1.00 90.62 216 PHE A O 1
ATOM 1579 N N . THR A 1 217 ? 10.805 -18.339 -18.578 1.00 88.31 217 THR A N 1
ATOM 1580 C CA . THR A 1 217 ? 10.963 -16.899 -18.400 1.00 88.31 217 THR A CA 1
ATOM 1581 C C . THR A 1 217 ? 10.938 -16.166 -19.749 1.00 88.31 217 THR A C 1
ATOM 1583 O O . THR A 1 217 ? 10.946 -16.777 -20.819 1.00 88.31 217 THR A O 1
ATOM 1586 N N . LYS A 1 218 ? 10.830 -14.830 -19.715 1.00 86.56 218 LYS A N 1
ATOM 1587 C CA . LYS A 1 218 ? 10.722 -13.975 -20.918 1.00 86.56 218 LYS A CA 1
ATOM 1588 C C . LYS A 1 218 ? 11.940 -14.084 -21.849 1.00 86.56 218 LYS A C 1
ATOM 1590 O O . LYS A 1 218 ? 11.804 -13.863 -23.041 1.00 86.56 218 LYS A O 1
ATOM 1595 N N . ASP A 1 219 ? 13.101 -14.451 -21.317 1.00 87.75 219 ASP A N 1
ATOM 1596 C CA . ASP A 1 219 ? 14.350 -14.695 -22.056 1.00 87.75 219 ASP A CA 1
ATOM 1597 C C . ASP A 1 219 ? 14.269 -15.870 -23.046 1.00 87.75 219 ASP A C 1
ATOM 1599 O O . ASP A 1 219 ? 15.024 -15.915 -24.012 1.00 87.75 219 ASP A O 1
ATOM 1603 N N . ARG A 1 220 ? 13.335 -16.808 -22.848 1.00 91.06 220 ARG A N 1
ATOM 1604 C CA . ARG A 1 220 ? 13.056 -17.890 -23.802 1.00 91.06 220 ARG A CA 1
ATOM 1605 C C . ARG A 1 220 ? 12.251 -17.422 -25.020 1.00 91.06 220 ARG A C 1
ATOM 1607 O O . ARG A 1 220 ? 12.070 -18.200 -25.951 1.00 91.06 220 ARG A O 1
ATOM 1614 N N . PHE A 1 221 ? 11.759 -16.185 -25.020 1.00 93.62 221 PHE A N 1
ATOM 1615 C CA . PHE A 1 221 ? 10.978 -15.605 -26.106 1.00 93.62 221 PHE A CA 1
ATOM 1616 C C . PHE A 1 221 ? 11.833 -14.594 -26.865 1.00 93.62 221 PHE A C 1
ATOM 1618 O O . PHE A 1 221 ? 12.496 -13.747 -26.268 1.00 93.62 221 PHE A O 1
ATOM 1625 N N . HIS A 1 222 ? 11.780 -14.642 -28.192 1.00 95.12 222 HIS A N 1
ATOM 1626 C CA . HIS A 1 222 ? 12.427 -13.640 -29.028 1.00 95.12 222 HIS A CA 1
ATOM 1627 C C . HIS A 1 222 ? 11.476 -12.462 -29.229 1.00 95.12 222 HIS A C 1
ATOM 1629 O O . HIS A 1 222 ? 10.453 -12.596 -29.905 1.00 95.12 222 HIS A O 1
ATOM 1635 N N . ILE A 1 223 ? 11.807 -11.320 -28.633 1.00 93.19 223 ILE A N 1
ATOM 1636 C CA . ILE A 1 223 ? 11.004 -10.098 -28.693 1.00 93.19 223 ILE A CA 1
ATOM 1637 C C . ILE A 1 223 ? 11.679 -9.132 -29.652 1.00 93.19 223 ILE A C 1
ATOM 1639 O O . ILE A 1 223 ? 12.772 -8.642 -29.378 1.00 93.19 223 ILE A O 1
ATOM 1643 N N . ASP A 1 224 ? 11.006 -8.852 -30.758 1.00 93.00 224 ASP A N 1
ATOM 1644 C CA . ASP A 1 224 ? 11.425 -7.861 -31.734 1.00 93.00 224 ASP A CA 1
ATOM 1645 C C . ASP A 1 224 ? 10.545 -6.618 -31.579 1.00 93.00 224 ASP A C 1
ATOM 1647 O O . ASP A 1 224 ? 9.385 -6.592 -31.991 1.00 93.00 224 ASP A O 1
ATOM 1651 N N . LEU A 1 225 ? 11.107 -5.589 -30.942 1.00 90.81 225 LEU A N 1
ATOM 1652 C CA . LEU A 1 225 ? 10.427 -4.312 -30.725 1.00 90.81 225 LEU A CA 1
ATOM 1653 C C . LEU A 1 225 ? 10.398 -3.432 -31.981 1.00 90.81 225 LEU A C 1
ATOM 1655 O O . LEU A 1 225 ? 9.640 -2.468 -31.996 1.00 90.81 225 LEU A O 1
ATOM 1659 N N . HIS A 1 226 ? 11.197 -3.738 -33.009 1.00 91.06 226 HIS A N 1
ATOM 1660 C CA . HIS A 1 226 ? 11.178 -3.012 -34.279 1.00 91.06 226 HIS A CA 1
ATOM 1661 C C . HIS A 1 226 ? 10.007 -3.468 -35.152 1.00 91.06 226 HIS A C 1
ATOM 1663 O O . HIS A 1 226 ? 9.322 -2.639 -35.745 1.00 91.06 226 HIS A O 1
ATOM 1669 N N . SER A 1 227 ? 9.753 -4.780 -35.206 1.00 93.75 227 SER A N 1
ATOM 1670 C CA . SER A 1 227 ? 8.607 -5.340 -35.936 1.00 93.75 227 SER A CA 1
ATOM 1671 C C . SER A 1 227 ? 7.341 -5.503 -35.093 1.00 93.75 227 SER A C 1
ATOM 1673 O O . SER A 1 227 ? 6.328 -5.963 -35.615 1.00 93.75 227 SER A O 1
ATOM 1675 N N . ASP A 1 228 ? 7.384 -5.141 -33.808 1.00 95.38 228 ASP A N 1
ATOM 1676 C CA . ASP A 1 228 ? 6.303 -5.364 -32.846 1.00 95.38 228 ASP A CA 1
ATOM 1677 C C . ASP A 1 228 ? 5.837 -6.826 -32.814 1.00 95.38 228 ASP A C 1
ATOM 1679 O O . ASP A 1 228 ? 4.646 -7.130 -32.898 1.00 95.38 228 ASP A O 1
ATOM 1683 N N . THR A 1 229 ? 6.776 -7.767 -32.676 1.00 96.44 229 THR A N 1
ATOM 1684 C CA . THR A 1 229 ? 6.451 -9.198 -32.599 1.00 96.44 229 THR A CA 1
ATOM 1685 C C . THR A 1 229 ? 7.148 -9.927 -31.457 1.00 96.44 229 THR A C 1
ATOM 1687 O O . THR A 1 229 ? 8.238 -9.570 -31.010 1.00 96.44 229 THR A O 1
ATOM 1690 N N . VAL A 1 230 ? 6.513 -11.002 -30.989 1.00 97.12 230 VAL A N 1
ATOM 1691 C CA . VAL A 1 230 ? 7.100 -11.960 -30.046 1.00 97.12 230 VAL A CA 1
ATOM 1692 C C . VAL A 1 230 ? 7.024 -13.352 -30.646 1.00 97.12 230 VAL A C 1
ATOM 1694 O O . VAL A 1 230 ? 5.959 -13.790 -31.075 1.00 97.12 230 VAL A O 1
ATOM 1697 N N . THR A 1 231 ? 8.151 -14.059 -30.655 1.00 96.69 231 THR A N 1
ATOM 1698 C CA . THR A 1 231 ? 8.239 -15.465 -31.064 1.00 96.69 231 THR A CA 1
ATOM 1699 C C . THR A 1 231 ? 8.493 -16.337 -29.835 1.00 96.69 231 THR A C 1
ATOM 1701 O O . THR A 1 231 ? 9.423 -16.072 -29.071 1.00 96.69 231 THR A O 1
ATOM 1704 N N . CYS A 1 232 ? 7.652 -17.348 -29.606 1.00 95.19 232 CYS A N 1
ATOM 1705 C CA . CYS A 1 232 ? 7.774 -18.250 -28.457 1.00 95.19 232 CYS A CA 1
ATOM 1706 C C . CYS A 1 232 ? 8.751 -19.413 -28.713 1.00 95.19 232 CYS A C 1
ATOM 1708 O O . CYS A 1 232 ? 9.156 -19.632 -29.855 1.00 95.19 232 CYS A O 1
ATOM 1710 N N . PRO A 1 233 ? 9.085 -20.218 -27.684 1.00 95.12 233 PRO A N 1
ATOM 1711 C CA . PRO A 1 233 ? 9.947 -21.399 -27.825 1.00 95.12 233 PRO A CA 1
ATOM 1712 C C . PRO A 1 233 ? 9.441 -22.477 -28.791 1.00 95.12 233 PRO A C 1
ATOM 1714 O O . PRO A 1 233 ? 10.226 -23.304 -29.237 1.00 95.12 233 PRO A O 1
ATOM 1717 N N . ALA A 1 234 ? 8.140 -22.487 -29.097 1.00 94.62 234 ALA A N 1
ATOM 1718 C CA . ALA A 1 234 ? 7.541 -23.360 -30.109 1.00 94.62 234 ALA A CA 1
ATOM 1719 C C . ALA A 1 234 ? 7.498 -22.703 -31.504 1.00 94.62 234 ALA A C 1
ATOM 1721 O O . ALA A 1 234 ? 6.724 -23.126 -32.356 1.00 94.62 234 ALA A O 1
ATOM 1722 N N . GLU A 1 235 ? 8.268 -21.628 -31.705 1.00 94.75 235 GLU A N 1
ATOM 1723 C CA . GLU A 1 235 ? 8.417 -20.874 -32.959 1.00 94.75 235 GLU A CA 1
ATOM 1724 C C . GLU A 1 235 ? 7.141 -20.176 -33.467 1.00 94.75 235 GLU A C 1
ATOM 1726 O O . GLU A 1 235 ? 7.112 -19.624 -34.566 1.00 94.75 235 GLU A O 1
ATOM 1731 N N . VAL A 1 236 ? 6.088 -20.112 -32.648 1.00 95.56 236 VAL A N 1
ATOM 1732 C CA . VAL A 1 236 ? 4.888 -19.328 -32.964 1.00 95.56 236 VAL A CA 1
ATOM 1733 C C . VAL A 1 236 ? 5.189 -17.848 -32.764 1.00 95.56 236 VAL A C 1
ATOM 1735 O O . VAL A 1 236 ? 5.654 -17.449 -31.695 1.00 95.56 236 VAL A O 1
ATOM 1738 N N . ARG A 1 237 ? 4.880 -17.030 -33.773 1.00 96.44 237 ARG A N 1
ATOM 1739 C CA . ARG A 1 237 ? 5.021 -15.572 -33.736 1.00 96.44 237 ARG A CA 1
ATOM 1740 C C . ARG A 1 237 ? 3.660 -14.891 -33.618 1.00 96.44 237 ARG A C 1
ATOM 1742 O O . ARG A 1 237 ? 2.754 -15.195 -34.388 1.00 96.44 237 ARG A O 1
ATOM 1749 N N . VAL A 1 238 ? 3.548 -13.937 -32.698 1.00 96.44 238 VAL A N 1
ATOM 1750 C CA . VAL A 1 238 ? 2.366 -13.080 -32.508 1.00 96.44 238 VAL A CA 1
ATOM 1751 C C . VAL A 1 238 ? 2.770 -11.606 -32.486 1.00 96.44 238 VAL A C 1
ATOM 1753 O O . VAL A 1 238 ? 3.932 -11.283 -32.230 1.00 96.44 238 VAL A O 1
ATOM 1756 N N . ALA A 1 239 ? 1.821 -10.713 -32.764 1.00 96.31 239 ALA A N 1
ATOM 1757 C CA . ALA A 1 239 ? 2.040 -9.271 -32.696 1.00 96.31 239 ALA A CA 1
ATOM 1758 C C . ALA A 1 239 ? 2.007 -8.757 -31.246 1.00 96.31 239 ALA A C 1
ATOM 1760 O O . ALA A 1 239 ? 1.312 -9.309 -30.388 1.00 96.31 239 ALA A O 1
ATOM 1761 N N . ILE A 1 240 ? 2.740 -7.677 -30.988 1.00 95.81 240 ILE A N 1
ATOM 1762 C CA . ILE A 1 240 ? 2.679 -6.905 -29.750 1.00 95.81 240 ILE A CA 1
ATOM 1763 C C . ILE A 1 240 ? 1.564 -5.872 -29.895 1.00 95.81 240 ILE A C 1
ATOM 1765 O O . ILE A 1 240 ? 1.628 -4.959 -30.714 1.00 95.81 240 ILE A O 1
ATOM 1769 N N . HIS A 1 241 ? 0.549 -5.978 -29.049 1.00 92.75 241 HIS A N 1
ATOM 1770 C CA . HIS A 1 241 ? -0.495 -4.973 -28.919 1.00 92.75 241 HIS A CA 1
ATOM 1771 C C . HIS A 1 241 ? -0.031 -3.890 -27.947 1.00 92.75 241 HIS A C 1
ATOM 1773 O O . HIS A 1 241 ? 0.035 -4.121 -26.738 1.00 92.75 241 HIS A O 1
ATOM 1779 N N . ARG A 1 242 ? 0.325 -2.717 -28.478 1.00 90.25 242 ARG A N 1
ATOM 1780 C CA . ARG A 1 242 ? 0.812 -1.579 -27.690 1.00 90.25 242 ARG A CA 1
ATOM 1781 C C . ARG A 1 242 ? -0.305 -0.935 -26.862 1.00 90.25 242 ARG A C 1
ATOM 1783 O O . ARG A 1 242 ? -1.449 -0.845 -27.302 1.00 90.25 242 ARG A O 1
ATOM 1790 N N . ASN A 1 243 ? 0.036 -0.475 -25.662 1.00 84.12 243 ASN A N 1
ATOM 1791 C CA . ASN A 1 243 ? -0.823 0.318 -24.782 1.00 84.12 243 ASN A CA 1
ATOM 1792 C C . ASN A 1 243 ? 0.006 1.404 -24.067 1.00 84.12 243 ASN A C 1
ATOM 1794 O O . ASN A 1 243 ? 1.223 1.468 -24.228 1.00 84.12 243 ASN A O 1
ATOM 1798 N N . SER A 1 244 ? -0.640 2.247 -23.256 1.00 71.94 244 SER A N 1
ATOM 1799 C CA . SER A 1 244 ? 0.024 3.335 -22.514 1.00 71.94 244 SER A CA 1
ATOM 1800 C C . SER A 1 244 ? 1.099 2.870 -21.520 1.00 71.94 244 SER A C 1
ATOM 1802 O O . SER A 1 244 ? 1.897 3.680 -21.068 1.00 71.94 244 SER A O 1
ATOM 1804 N N . SER A 1 245 ? 1.138 1.577 -21.191 1.00 65.75 245 SER A N 1
ATOM 1805 C CA . SER A 1 245 ? 2.103 0.950 -20.278 1.00 65.75 245 SER A CA 1
ATOM 1806 C C . SER A 1 245 ? 3.129 0.048 -20.984 1.00 65.75 245 SER A C 1
ATOM 1808 O O . SER A 1 245 ? 3.863 -0.680 -20.317 1.00 65.75 245 SER A O 1
ATOM 1810 N N . GLY A 1 246 ? 3.175 0.046 -22.323 1.00 79.12 246 GLY A N 1
ATOM 1811 C CA . GLY A 1 246 ? 4.075 -0.796 -23.112 1.00 79.12 246 GLY A CA 1
ATOM 1812 C C . GLY A 1 246 ? 3.343 -1.622 -24.167 1.00 79.12 246 GLY A C 1
ATOM 1813 O O . GLY A 1 246 ? 2.786 -1.074 -25.115 1.00 79.12 246 GLY A O 1
ATOM 1814 N N . GLY A 1 247 ? 3.391 -2.952 -24.062 1.00 87.81 247 GLY A N 1
ATOM 1815 C CA . GLY A 1 247 ? 2.728 -3.838 -25.018 1.00 87.81 247 GLY A CA 1
ATOM 1816 C C . GLY A 1 247 ? 2.525 -5.262 -24.508 1.00 87.81 247 GLY A C 1
ATOM 1817 O O . GLY A 1 247 ? 3.251 -5.723 -23.628 1.00 87.81 247 GLY A O 1
ATOM 1818 N N . ILE A 1 248 ? 1.520 -5.942 -25.060 1.00 91.19 248 ILE A N 1
ATOM 1819 C CA . ILE A 1 248 ? 1.077 -7.286 -24.665 1.00 91.19 248 ILE A CA 1
ATOM 1820 C C . ILE A 1 248 ? 1.079 -8.206 -25.891 1.00 91.19 248 ILE A C 1
ATOM 1822 O O . ILE A 1 248 ? 0.585 -7.814 -26.945 1.00 91.19 248 ILE A O 1
ATOM 1826 N N . ALA A 1 249 ? 1.586 -9.433 -25.756 1.00 93.62 249 ALA A N 1
ATOM 1827 C CA . ALA A 1 249 ? 1.569 -10.446 -26.814 1.00 93.62 249 ALA A CA 1
ATOM 1828 C C . ALA A 1 249 ? 0.740 -11.657 -26.363 1.00 93.62 249 ALA A C 1
ATOM 1830 O O . ALA A 1 249 ? 1.080 -12.323 -25.394 1.00 93.62 249 ALA A O 1
ATOM 1831 N N . LEU A 1 250 ? -0.359 -11.949 -27.060 1.00 94.00 250 LEU A N 1
ATOM 1832 C CA . LEU A 1 250 ? -1.307 -12.996 -26.664 1.00 94.00 250 LEU A CA 1
ATOM 1833 C C . LEU A 1 250 ? -1.092 -14.255 -27.508 1.00 94.00 250 LEU A C 1
ATOM 1835 O O . LEU A 1 250 ? -1.391 -14.255 -28.700 1.00 94.00 250 LEU A O 1
ATOM 1839 N N . PHE A 1 251 ? -0.620 -15.344 -26.895 1.00 93.69 251 PHE A N 1
ATOM 1840 C CA . PHE A 1 251 ? -0.460 -16.627 -27.595 1.00 93.69 251 PHE A CA 1
ATOM 1841 C C . PHE A 1 251 ? -1.752 -17.450 -27.618 1.00 93.69 251 PHE A C 1
ATOM 1843 O O . PHE A 1 251 ? -1.986 -18.187 -28.575 1.00 93.69 251 PHE A O 1
ATOM 1850 N N . GLY A 1 252 ? -2.620 -17.296 -26.613 1.00 88.69 252 GLY A N 1
ATOM 1851 C CA . GLY A 1 252 ? -4.014 -17.745 -26.666 1.00 88.69 252 GLY A CA 1
ATOM 1852 C C . GLY A 1 252 ? -4.203 -19.180 -27.169 1.00 88.69 252 GLY A C 1
ATOM 1853 O O . GLY A 1 252 ? -3.654 -20.140 -26.624 1.00 88.69 252 GLY A O 1
ATOM 1854 N N . ALA A 1 253 ? -4.962 -19.306 -28.263 1.00 87.56 253 ALA A N 1
ATOM 1855 C CA . ALA A 1 253 ? -5.301 -20.574 -28.908 1.00 87.56 253 ALA A CA 1
ATOM 1856 C C . ALA A 1 253 ? -4.079 -21.395 -29.358 1.00 87.56 253 ALA A C 1
ATOM 1858 O O . ALA A 1 253 ? -4.154 -22.623 -29.389 1.00 87.56 253 ALA A O 1
ATOM 1859 N N . HIS A 1 254 ? -2.940 -20.753 -29.647 1.00 90.69 254 HIS A N 1
ATOM 1860 C CA . HIS A 1 254 ? -1.711 -21.457 -30.019 1.00 90.69 254 HIS A CA 1
ATOM 1861 C C . HIS A 1 254 ? -1.170 -22.332 -28.882 1.00 90.69 254 HIS A C 1
ATOM 1863 O O . HIS A 1 254 ? -0.437 -23.283 -29.140 1.00 90.69 254 HIS A O 1
ATOM 1869 N N . CYS A 1 255 ? -1.538 -22.051 -27.627 1.00 92.81 255 CYS A N 1
ATOM 1870 C CA . CYS A 1 255 ? -1.109 -22.839 -26.477 1.00 92.81 255 CYS A CA 1
ATOM 1871 C C . CYS A 1 255 ? -1.942 -24.111 -26.250 1.00 92.81 255 CYS A C 1
ATOM 1873 O O . CYS A 1 255 ? -1.436 -25.022 -25.604 1.00 92.81 255 CYS A O 1
ATOM 1875 N N . LEU A 1 256 ? -3.170 -24.213 -26.780 1.00 88.12 256 LEU A N 1
ATOM 1876 C CA . LEU A 1 256 ? -4.120 -25.288 -26.428 1.00 88.12 256 LEU A CA 1
ATOM 1877 C C . LEU A 1 256 ? -3.615 -26.702 -26.756 1.00 88.12 256 LEU A C 1
ATOM 1879 O O . LEU A 1 256 ? -3.911 -27.641 -26.027 1.00 88.12 256 LEU A O 1
ATOM 1883 N N . ALA A 1 257 ? -2.856 -26.846 -27.844 1.00 87.12 257 ALA A N 1
ATOM 1884 C CA . ALA A 1 257 ? -2.272 -28.117 -28.283 1.00 87.12 257 ALA A CA 1
ATOM 1885 C C . ALA A 1 257 ? -0.734 -28.065 -28.347 1.00 87.12 257 ALA A C 1
ATOM 1887 O O . ALA A 1 257 ? -0.103 -28.902 -28.991 1.00 87.12 257 ALA A O 1
ATOM 1888 N N . CYS A 1 258 ? -0.118 -27.054 -27.728 1.00 93.25 258 CYS A N 1
ATOM 1889 C CA . CYS A 1 258 ? 1.325 -26.871 -27.794 1.00 93.25 258 CYS A CA 1
ATOM 1890 C C . CYS A 1 258 ? 2.033 -27.877 -26.870 1.00 93.25 258 CYS A C 1
ATOM 1892 O O . CYS A 1 258 ? 1.760 -27.883 -25.669 1.00 93.25 258 CYS A O 1
ATOM 1894 N N . PRO A 1 259 ? 3.001 -28.670 -27.366 1.00 92.44 259 PRO A N 1
ATOM 1895 C CA . PRO A 1 259 ? 3.720 -29.647 -26.543 1.00 92.44 259 PRO A CA 1
ATOM 1896 C C . PRO A 1 259 ? 4.590 -29.000 -25.453 1.00 92.44 259 PRO A C 1
ATOM 1898 O O . PRO A 1 259 ? 4.998 -29.669 -24.509 1.00 92.44 259 PRO A O 1
ATOM 1901 N N . LEU A 1 260 ? 4.875 -27.698 -25.568 1.00 93.50 260 LEU A N 1
ATOM 1902 C CA . LEU A 1 260 ? 5.620 -26.926 -24.572 1.00 93.50 260 LEU A CA 1
ATOM 1903 C C . LEU A 1 260 ? 4.706 -26.159 -23.599 1.00 93.50 260 LEU A C 1
ATOM 1905 O O . LEU A 1 260 ? 5.215 -25.432 -22.749 1.00 93.50 260 LEU A O 1
ATOM 1909 N N . ALA A 1 261 ? 3.375 -26.282 -23.706 1.00 91.00 261 ALA A N 1
ATOM 1910 C CA . ALA A 1 261 ? 2.425 -25.483 -22.926 1.00 91.00 261 ALA A CA 1
ATOM 1911 C C . ALA A 1 261 ? 2.648 -25.603 -21.411 1.00 91.00 261 ALA A C 1
ATOM 1913 O O . ALA A 1 261 ? 2.724 -24.576 -20.739 1.00 91.00 261 ALA A O 1
ATOM 1914 N N . ASP A 1 262 ? 2.864 -26.820 -20.903 1.00 90.19 262 ASP A N 1
ATOM 1915 C CA . ASP A 1 262 ? 3.073 -27.086 -19.471 1.00 90.19 262 ASP A CA 1
ATOM 1916 C C . ASP A 1 262 ? 4.360 -26.467 -18.907 1.00 90.19 262 ASP A C 1
ATOM 1918 O O . ASP A 1 262 ? 4.441 -26.193 -17.709 1.00 90.19 262 ASP A O 1
ATOM 1922 N N . GLN A 1 263 ? 5.354 -26.225 -19.769 1.00 91.44 263 GLN A N 1
ATOM 1923 C CA . GLN A 1 263 ? 6.582 -25.500 -19.431 1.00 91.44 263 GLN A CA 1
ATOM 1924 C C . GLN A 1 263 ? 6.416 -23.987 -19.644 1.00 91.44 263 GLN A C 1
ATOM 1926 O O . GLN A 1 263 ? 7.135 -23.195 -19.050 1.00 91.44 263 GLN A O 1
ATOM 1931 N N . CYS A 1 264 ? 5.460 -23.550 -20.467 1.00 90.62 264 CYS A N 1
ATOM 1932 C CA . CYS A 1 264 ? 5.216 -22.141 -20.771 1.00 90.62 264 CYS A CA 1
ATOM 1933 C C . CYS A 1 264 ? 4.245 -21.461 -19.798 1.00 90.62 264 CYS A C 1
ATOM 1935 O O . CYS A 1 264 ? 4.443 -20.297 -19.471 1.00 90.62 264 CYS A O 1
ATOM 1937 N N . THR A 1 265 ? 3.146 -22.090 -19.388 1.00 89.25 265 THR A N 1
ATOM 1938 C CA . THR A 1 265 ? 2.072 -21.406 -18.645 1.00 89.25 265 THR A CA 1
ATOM 1939 C C . THR A 1 265 ? 1.192 -22.395 -17.886 1.00 89.25 265 THR A C 1
ATOM 1941 O O . THR A 1 265 ? 1.024 -23.537 -18.296 1.00 89.25 265 THR A O 1
ATOM 1944 N N . ARG A 1 266 ? 0.588 -21.943 -16.782 1.00 88.62 266 ARG A N 1
ATOM 1945 C CA . ARG A 1 266 ? -0.507 -22.655 -16.096 1.00 88.62 266 ARG A CA 1
ATOM 1946 C C . ARG A 1 266 ? -1.884 -22.075 -16.426 1.00 88.62 266 ARG A C 1
ATOM 1948 O O . ARG A 1 266 ? -2.891 -22.579 -15.941 1.00 88.62 266 ARG A O 1
ATOM 1955 N N . SER A 1 267 ? -1.931 -20.997 -17.209 1.00 88.62 267 SER A N 1
ATOM 1956 C CA . SER A 1 267 ? -3.184 -20.334 -17.550 1.00 88.62 267 SER A CA 1
ATOM 1957 C C . SER A 1 267 ? -3.963 -21.138 -18.596 1.00 88.62 267 SER A C 1
ATOM 1959 O O . SER A 1 267 ? -3.397 -21.461 -19.645 1.00 88.62 267 SER A O 1
ATOM 1961 N N . PRO A 1 268 ? -5.271 -21.381 -18.387 1.00 85.25 268 PRO A N 1
ATOM 1962 C CA . PRO A 1 268 ? -6.120 -22.009 -19.396 1.00 85.25 268 PRO A CA 1
ATOM 1963 C C . PRO A 1 268 ? -6.300 -21.132 -20.646 1.00 85.25 268 PRO A C 1
ATOM 1965 O O . PRO A 1 268 ? -6.619 -21.650 -21.711 1.00 85.25 268 PRO A O 1
ATOM 1968 N N . SER A 1 269 ? -6.072 -19.816 -20.545 1.00 89.44 269 SER A N 1
ATOM 1969 C CA . SER A 1 269 ? -6.120 -18.888 -21.683 1.00 89.44 269 SER A CA 1
ATOM 1970 C C . SER A 1 269 ? -4.804 -18.793 -22.464 1.00 89.44 269 SER A C 1
ATOM 1972 O O . SER A 1 269 ? -4.710 -17.995 -23.393 1.00 89.44 269 SER A O 1
ATOM 1974 N N . GLY A 1 270 ? -3.793 -19.597 -22.121 1.00 90.50 270 GLY A N 1
ATOM 1975 C CA . GLY A 1 270 ? -2.482 -19.572 -22.769 1.00 90.50 270 GLY A CA 1
ATOM 1976 C C . GLY A 1 270 ? -1.513 -18.557 -22.157 1.00 90.50 270 GLY A C 1
ATOM 1977 O O . GLY A 1 270 ? -1.755 -17.981 -21.095 1.00 90.50 270 GLY A O 1
ATOM 1978 N N . ARG A 1 271 ? -0.344 -18.406 -22.787 1.00 91.56 271 ARG A N 1
ATOM 1979 C CA . ARG A 1 271 ? 0.695 -17.465 -22.345 1.00 91.56 271 ARG A CA 1
ATOM 1980 C C . ARG A 1 271 ? 0.387 -16.059 -22.869 1.00 91.56 271 ARG A C 1
ATOM 1982 O O . ARG A 1 271 ? -0.036 -15.907 -24.018 1.00 91.56 271 ARG A O 1
ATOM 1989 N N . THR A 1 272 ? 0.668 -15.078 -22.020 1.00 89.81 272 THR A N 1
ATOM 1990 C CA . THR A 1 272 ? 0.624 -13.640 -22.297 1.00 89.81 272 THR A CA 1
ATOM 1991 C C . THR A 1 272 ? 1.982 -13.021 -21.975 1.00 89.81 272 THR A C 1
ATOM 1993 O O . THR A 1 272 ? 2.710 -13.625 -21.143 1.00 89.81 272 THR A O 1
#

Radius of gyration: 26.83 Å; Cα contacts (8 Å, |Δi|>4): 346; chains: 1; bounding box: 57×59×67 Å

Organism: NCBI:txid410659

pLDDT: mean 89.63, std 10.65, range [45.0, 97.75]

Solvent-accessible surface area (backbone atoms only — not comparable to full-atom values): 16333 Å² total; per-residue (Å²): 104,85,68,50,63,70,70,64,37,54,57,47,54,74,51,49,76,73,80,71,68,68,75,57,87,73,77,84,93,65,58,82,87,42,65,66,55,48,45,53,49,48,24,41,53,47,53,29,50,50,41,42,49,62,72,50,56,95,57,93,64,63,70,66,46,34,52,51,52,52,50,50,54,49,51,49,66,50,44,43,41,71,44,101,84,74,47,38,41,77,39,97,62,80,49,92,82,43,65,77,35,93,91,44,66,68,33,16,64,20,66,85,44,100,91,38,72,48,80,29,66,40,83,45,72,27,61,43,84,89,79,68,42,74,77,31,75,51,80,42,40,21,64,59,64,70,38,79,49,49,65,72,44,43,43,70,60,38,39,62,57,67,75,39,97,65,93,66,79,68,71,92,71,68,98,65,79,51,69,47,78,38,55,49,61,40,26,40,73,67,52,53,51,53,30,56,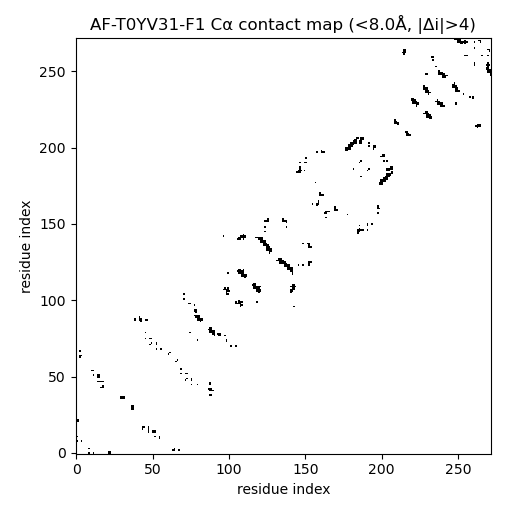75,51,66,31,44,76,59,41,33,63,62,75,71,73,56,78,81,86,38,58,33,63,84,61,36,54,72,38,82,88,79,36,32,38,29,41,84,85,70,52,70,38,57,44,50,70,53,101,89,52,67,49,44,68,47,32,78,67,34,78,82,35,93,57,28,82,45,53,39,89,50,94,66,30,45,105

Sequence (272 aa):
MKVVDGAVAEELRAVLASGDDYASSAKPQIDWDDAEAREALVDSRAKDAFACLALLDGRTLTGPVAEAARLLATVTGQDLEEGSDGVFRIARRVAKDRVISTVDPQARHGHKTAARGFDGYKGHAAVDPDSEIITATVVTPGNAGDGSVAEELIEDLLVATGISDTSAAPPEVAEETLAVYGDNAYGTGAFHTCLEAAGIESKCKTQRPTTTGELFTKDRFHIDLHSDTVTCPAEVRVAIHRNSSGGIALFGAHCLACPLADQCTRSPSGRT